Protein AF-A0ABD0RDZ8-F1 (afdb_monomer)

Sequence (183 aa):
KHFSCQQFSPIPLQDFYTTLPEPQEDPFDYWLRLNRTADITAECLKQQGKVLDNQLIEVTRMFIRNCPNSDLALTFRSKTIDKWTAYEVQEILNEYHSEKNLRATGKGNKPSDCEKKFSVNEMHVSPTTHPIKVEQDSLQTKQSENMALEKVIDMLERVLMNNSGNAQAVKEHRKRSSMSRIP

Secondary structure (DSSP, 8-state):
---------S-HHHHHHT-PPPTT--HHHHHHHHHHHHHHHHHHHHHTT---TTHHHHHHHHHHHT-S-HHHHHHGGGS-GGG--HHHHHHHHHHHHHHHHHHHTT------------------------------SHHHHHHHHHHHHHHHHHHHHHHHHHHHHHHHHHHHHHHHTT-----

pLDDT: mean 75.26, std 23.13, range [31.47, 98.44]

Mean predicted aligned error: 18.72 Å

Foldseek 3Di:
DDDDPPVADPCLVVVLVPLADDQPDDLVVSLVVSLVSLVSSQVVQVVVVHGDPPSQLVSQLRCLVRPNDPVLVVVCVPDDSNPDGSVNNVVVSVVVVVVVVVVVVPPDDDDDDDPPDDDDDDDDDDDDDDDDDDDDDPVVVVVVVVVVVVVVVVVVVVVVVVVVVVVVVVVVVVVVVPDDDDD

Solvent-accessible surface area (backbone atoms only — not comparable to full-atom values): 11725 Å² total; per-residue (Å²): 139,89,80,78,80,75,82,67,67,98,54,36,67,56,55,47,76,64,66,66,62,58,92,88,44,52,59,65,58,44,52,51,52,45,50,53,39,47,53,55,26,36,54,53,30,46,75,71,78,42,77,61,76,63,53,62,57,52,49,37,43,49,45,60,76,52,44,68,42,71,68,60,41,53,62,58,64,79,50,61,68,91,76,59,46,56,64,60,54,51,51,54,47,51,51,52,54,55,51,51,53,44,63,73,67,74,79,62,86,78,84,80,85,82,85,79,76,86,75,80,88,79,90,80,86,86,84,90,85,91,85,90,87,84,92,82,70,73,62,61,57,55,51,52,51,53,56,50,50,53,53,51,52,54,49,50,51,49,50,60,56,52,58,65,57,57,70,57,61,66,64,58,63,66,67,66,77,77,72,81,83,86,134

Structure (mmCIF, N/CA/C/O backbone):
data_AF-A0ABD0RDZ8-F1
#
_entry.id   AF-A0ABD0RDZ8-F1
#
loop_
_atom_site.group_PDB
_atom_site.id
_atom_site.type_symbol
_atom_site.label_atom_id
_atom_site.label_alt_id
_atom_site.label_comp_id
_atom_site.label_asym_id
_atom_site.label_entity_id
_atom_site.label_seq_id
_atom_site.pdbx_PDB_ins_code
_atom_site.Cartn_x
_atom_site.Cartn_y
_atom_site.Cartn_z
_atom_site.occupancy
_atom_site.B_iso_or_equiv
_atom_site.auth_seq_id
_atom_site.auth_comp_id
_atom_site.auth_asym_id
_atom_site.auth_atom_id
_atom_site.pdbx_PDB_model_num
ATOM 1 N N . LYS A 1 1 ? -23.284 31.135 1.309 1.00 43.06 1 LYS A N 1
ATOM 2 C CA . LYS A 1 1 ? -21.916 30.763 0.879 1.00 43.06 1 LYS A CA 1
ATOM 3 C C . LYS A 1 1 ? -21.763 29.265 1.113 1.00 43.06 1 LYS A C 1
ATOM 5 O O . LYS A 1 1 ? -21.713 28.881 2.266 1.00 43.06 1 LYS A O 1
ATOM 10 N N . HIS A 1 2 ? -21.775 28.437 0.067 1.00 52.97 2 HIS A N 1
ATOM 11 C CA . HIS A 1 2 ? -21.562 26.987 0.176 1.00 52.97 2 HIS A CA 1
ATOM 12 C C . HIS A 1 2 ? -20.395 26.621 -0.739 1.00 52.97 2 HIS A C 1
ATOM 14 O O . HIS A 1 2 ? -20.590 26.152 -1.853 1.00 52.97 2 HIS A O 1
ATOM 20 N N . PHE A 1 3 ? -19.183 26.950 -0.305 1.00 57.16 3 PHE A N 1
ATOM 21 C CA . PHE A 1 3 ? -17.971 26.450 -0.940 1.00 57.16 3 PHE A CA 1
ATOM 22 C C . PHE A 1 3 ? -17.445 25.334 -0.037 1.00 57.16 3 PHE A C 1
ATOM 24 O O . PHE A 1 3 ? -17.330 25.540 1.168 1.00 57.16 3 PHE A O 1
ATOM 31 N N . SER A 1 4 ? -17.238 24.159 -0.640 1.00 52.16 4 SER A N 1
ATOM 32 C CA . SER A 1 4 ? -16.647 22.936 -0.078 1.00 52.16 4 SER A CA 1
ATOM 33 C C . SER A 1 4 ? -17.388 22.243 1.078 1.00 52.16 4 SER A C 1
ATOM 35 O O . SER A 1 4 ? -16.839 22.078 2.161 1.00 52.16 4 SER A O 1
ATOM 37 N N . CYS A 1 5 ? -18.589 21.708 0.834 1.00 49.47 5 CYS A N 1
ATOM 38 C CA . CYS A 1 5 ? -18.899 20.403 1.434 1.00 49.47 5 CYS A CA 1
ATOM 39 C C . CYS A 1 5 ? -18.202 19.364 0.558 1.00 49.47 5 CYS A C 1
ATOM 41 O O . CYS A 1 5 ? -18.771 18.914 -0.434 1.00 49.47 5 CYS A O 1
ATOM 43 N N . GLN A 1 6 ? -16.941 19.057 0.858 1.00 59.00 6 GLN A N 1
ATOM 44 C CA . GLN A 1 6 ? -16.321 17.866 0.296 1.00 59.00 6 GLN A CA 1
ATOM 45 C C . GLN A 1 6 ? -17.177 16.693 0.782 1.00 59.00 6 GLN A C 1
ATOM 47 O O . GLN A 1 6 ? -17.255 16.439 1.982 1.00 59.00 6 GLN A O 1
ATOM 52 N N . G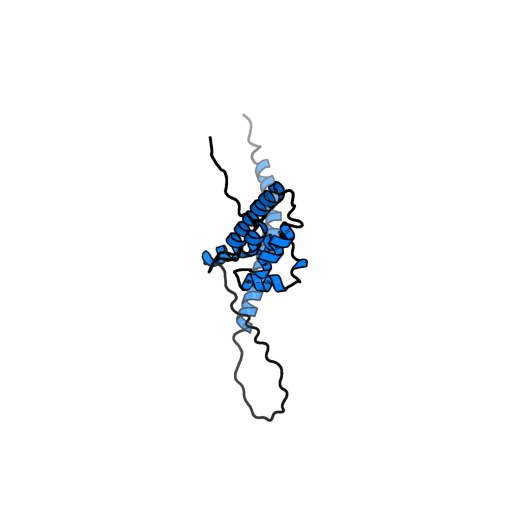LN A 1 7 ? -17.953 16.096 -0.124 1.00 65.12 7 GLN A N 1
ATOM 53 C CA . GLN A 1 7 ? -18.819 14.971 0.208 1.00 65.12 7 GLN A CA 1
ATOM 54 C C . GLN A 1 7 ? -17.918 13.769 0.446 1.00 65.12 7 GLN A C 1
ATOM 56 O O . GLN A 1 7 ? -17.533 13.063 -0.480 1.00 65.12 7 GLN A O 1
ATOM 61 N N . PHE A 1 8 ? -17.511 13.600 1.696 1.00 67.94 8 PHE A N 1
ATOM 62 C CA . PHE A 1 8 ? -16.800 12.415 2.127 1.00 67.94 8 PHE A CA 1
ATOM 63 C C . PHE A 1 8 ? -17.757 11.223 2.132 1.00 67.94 8 PHE A C 1
ATOM 65 O O . PHE A 1 8 ? -18.951 11.370 2.409 1.00 67.94 8 PHE A O 1
ATOM 72 N N . SER A 1 9 ? -17.231 10.043 1.811 1.00 77.75 9 SER A N 1
ATOM 73 C CA . SER A 1 9 ? -18.008 8.808 1.845 1.00 77.75 9 SER A CA 1
ATOM 74 C C . SER A 1 9 ? -18.599 8.572 3.237 1.00 77.75 9 SER A C 1
ATOM 76 O O . SER A 1 9 ? -17.940 8.846 4.246 1.00 77.75 9 SER A O 1
ATOM 78 N N . PRO A 1 10 ? -19.827 8.028 3.327 1.00 82.75 10 PRO A N 1
ATOM 79 C CA . PRO A 1 10 ? -20.414 7.637 4.604 1.00 82.75 10 PRO A CA 1
ATOM 80 C C . PRO A 1 10 ? -19.636 6.500 5.286 1.00 82.75 10 PRO A C 1
ATOM 82 O O . PRO A 1 10 ? -19.796 6.293 6.490 1.00 82.75 10 PRO A O 1
ATOM 85 N N . ILE A 1 11 ? -18.786 5.777 4.544 1.00 89.81 11 ILE A N 1
ATOM 86 C CA . ILE A 1 11 ? -18.023 4.624 5.031 1.00 89.81 11 ILE A CA 1
ATOM 87 C C . ILE A 1 11 ? -16.526 4.817 4.709 1.00 89.81 11 ILE A C 1
ATOM 89 O O . ILE A 1 11 ? -15.941 4.029 3.970 1.00 89.81 11 ILE A O 1
ATOM 93 N N . PRO A 1 12 ? -15.864 5.837 5.288 1.00 90.94 12 PRO A N 1
ATOM 94 C CA . PRO A 1 12 ? -14.500 6.222 4.904 1.00 90.94 12 PRO A CA 1
ATOM 95 C C . PRO A 1 12 ? -13.479 5.096 5.126 1.00 90.94 12 PRO A C 1
ATOM 97 O O . PRO A 1 12 ? -12.523 4.947 4.375 1.00 90.94 12 PRO A O 1
ATOM 100 N N . LEU A 1 13 ? -13.705 4.249 6.134 1.00 92.00 13 LEU A N 1
ATOM 101 C CA . LEU A 1 13 ? -12.846 3.097 6.387 1.00 92.00 13 LEU A CA 1
ATOM 102 C C . LEU A 1 13 ? -12.914 2.065 5.251 1.00 92.00 13 LEU A C 1
ATOM 104 O O . LEU A 1 13 ? -11.894 1.488 4.891 1.00 92.00 13 LEU A O 1
ATOM 108 N N . GLN A 1 14 ? -14.100 1.835 4.681 1.00 93.44 14 GLN A N 1
ATOM 109 C CA . GLN A 1 14 ? -14.261 0.919 3.553 1.00 93.44 14 GLN A CA 1
ATOM 110 C C . GLN A 1 14 ? -13.535 1.454 2.321 1.00 93.44 14 GLN A C 1
ATOM 112 O O . GLN A 1 14 ? -12.833 0.684 1.674 1.00 93.44 14 GLN A O 1
ATOM 117 N N . ASP A 1 15 ? -13.643 2.755 2.045 1.00 91.44 15 ASP A N 1
ATOM 118 C CA . ASP A 1 15 ? -12.944 3.396 0.928 1.00 91.44 15 ASP A CA 1
ATOM 119 C C . ASP A 1 15 ? -11.431 3.152 0.999 1.00 91.44 15 ASP A C 1
ATOM 121 O O . ASP A 1 15 ? -10.818 2.716 0.018 1.00 91.44 15 ASP A O 1
ATOM 125 N N . PHE A 1 16 ? -10.843 3.334 2.188 1.00 94.38 16 PHE A N 1
ATOM 126 C CA . PHE A 1 16 ? -9.447 2.991 2.439 1.00 94.38 16 PHE A CA 1
ATOM 127 C C . PHE A 1 16 ? -9.168 1.516 2.134 1.00 94.38 16 PHE A C 1
ATOM 129 O O . PHE A 1 16 ? -8.227 1.217 1.397 1.00 94.38 16 PHE A O 1
ATOM 136 N N . TYR A 1 17 ? -10.024 0.596 2.603 1.00 95.12 17 TYR A N 1
ATOM 137 C CA . TYR A 1 17 ? -9.845 -0.832 2.331 1.00 95.12 17 TYR A CA 1
ATOM 138 C C . TYR A 1 17 ? -10.005 -1.245 0.861 1.00 95.12 17 TYR A C 1
ATOM 140 O O . TYR A 1 17 ? -9.485 -2.280 0.447 1.00 95.12 17 TYR A O 1
ATOM 148 N N . THR A 1 18 ? -10.681 -0.423 0.064 1.00 94.81 18 THR A N 1
ATOM 149 C CA . THR A 1 18 ? -10.874 -0.628 -1.377 1.00 94.81 18 THR A CA 1
ATOM 150 C C . THR A 1 18 ? -9.863 0.116 -2.249 1.00 94.81 18 THR A C 1
ATOM 152 O O . THR A 1 18 ? -9.948 0.049 -3.474 1.00 94.81 18 THR A O 1
ATOM 155 N N . THR A 1 19 ? -8.889 0.805 -1.647 1.00 95.06 19 THR A N 1
ATOM 156 C CA . THR A 1 19 ? -7.820 1.511 -2.369 1.00 95.06 19 THR A CA 1
ATOM 157 C C . THR A 1 19 ? -6.789 0.507 -2.888 1.00 95.06 19 THR A C 1
ATOM 159 O O . THR A 1 19 ? -5.710 0.319 -2.323 1.00 95.06 19 THR A O 1
ATOM 162 N N . LEU A 1 20 ? -7.157 -0.180 -3.965 1.00 97.19 20 LEU A N 1
ATOM 163 C CA . LEU A 1 20 ? -6.317 -1.137 -4.679 1.00 97.19 20 LEU A CA 1
ATOM 164 C C . LEU A 1 20 ? -5.453 -0.423 -5.724 1.00 97.19 20 LEU A C 1
ATOM 166 O O . LEU A 1 20 ? -5.837 0.664 -6.177 1.00 97.19 20 LEU A O 1
ATOM 170 N N . PRO A 1 21 ? -4.300 -0.999 -6.103 1.00 97.19 21 PRO A N 1
ATOM 171 C CA . PRO A 1 21 ? -3.487 -0.467 -7.184 1.00 97.19 21 PRO A CA 1
ATOM 172 C C . PRO A 1 21 ? -4.249 -0.488 -8.513 1.00 97.19 21 PRO A C 1
ATOM 174 O O . PRO A 1 21 ? -5.000 -1.424 -8.802 1.00 97.19 21 PRO A O 1
ATOM 177 N N . GLU A 1 22 ? -4.039 0.534 -9.334 1.00 95.69 22 GLU A N 1
ATOM 178 C CA . GLU A 1 22 ? -4.539 0.556 -10.707 1.00 95.69 22 GLU A CA 1
ATOM 179 C C . GLU A 1 22 ? -3.671 -0.336 -11.619 1.00 95.69 22 GLU A C 1
ATOM 181 O O . GLU A 1 22 ? -2.503 -0.610 -11.315 1.00 95.69 22 GLU A O 1
ATOM 186 N N . PRO A 1 23 ? -4.202 -0.822 -12.758 1.00 93.94 23 PRO A N 1
ATOM 187 C CA . PRO A 1 23 ? -3.400 -1.573 -13.714 1.00 93.94 23 PRO A CA 1
ATOM 188 C C . PRO A 1 23 ? -2.195 -0.752 -14.185 1.00 93.94 23 PRO A C 1
ATOM 190 O O . PRO A 1 23 ? -2.363 0.330 -14.737 1.00 93.94 23 PRO A O 1
ATOM 193 N N . GLN A 1 24 ? -0.990 -1.309 -14.023 1.00 92.19 24 GLN A N 1
ATOM 194 C CA . GLN A 1 24 ? 0.282 -0.671 -14.405 1.00 92.19 24 GLN A CA 1
ATOM 195 C C . GLN A 1 24 ? 0.628 0.605 -13.613 1.00 92.19 24 GLN A C 1
ATOM 197 O O . GLN A 1 24 ? 1.482 1.374 -14.050 1.00 92.19 24 GLN A O 1
ATOM 202 N N . GLU A 1 25 ? 0.003 0.827 -12.453 1.00 95.31 25 GLU A N 1
ATOM 203 C CA . GLU A 1 25 ? 0.358 1.937 -11.564 1.00 95.31 25 GLU A CA 1
ATOM 204 C C . GLU A 1 25 ? 1.801 1.802 -11.055 1.00 95.31 25 GLU A C 1
ATOM 206 O O . GLU A 1 25 ? 2.256 0.707 -10.702 1.00 95.31 25 GLU A O 1
ATOM 211 N N . ASP A 1 26 ? 2.528 2.922 -10.994 1.00 95.38 26 ASP A N 1
ATOM 212 C CA . ASP A 1 26 ? 3.850 2.943 -10.377 1.00 95.38 26 ASP A CA 1
ATOM 213 C C . ASP A 1 26 ? 3.720 2.671 -8.862 1.00 95.38 26 ASP A C 1
ATOM 215 O O . ASP A 1 26 ? 2.833 3.224 -8.202 1.00 95.38 26 ASP A O 1
ATOM 219 N N . PRO A 1 27 ? 4.598 1.844 -8.266 1.00 96.62 27 PRO A N 1
ATOM 220 C CA . PRO A 1 27 ? 4.573 1.575 -6.830 1.00 96.62 27 PRO A CA 1
ATOM 221 C C . PRO A 1 27 ? 4.602 2.831 -5.947 1.00 96.62 27 PRO A C 1
ATOM 223 O O . PRO A 1 27 ? 3.974 2.832 -4.888 1.00 96.62 27 PRO A O 1
ATOM 226 N N . PHE A 1 28 ? 5.286 3.903 -6.362 1.00 96.38 28 PHE A N 1
ATOM 227 C CA . PHE A 1 28 ? 5.268 5.170 -5.626 1.00 96.38 28 PHE A CA 1
ATOM 228 C C . PHE A 1 28 ? 3.922 5.861 -5.673 1.00 96.38 28 PHE A C 1
ATOM 230 O O . PHE A 1 28 ? 3.476 6.381 -4.650 1.00 96.38 28 PHE A O 1
ATOM 237 N N . ASP A 1 29 ? 3.293 5.880 -6.844 1.00 96.88 29 ASP A N 1
ATOM 238 C CA . ASP A 1 29 ? 1.995 6.520 -7.024 1.00 96.88 29 ASP A CA 1
ATOM 239 C C . ASP A 1 29 ? 0.949 5.805 -6.166 1.00 96.88 29 ASP A C 1
ATOM 241 O O . ASP A 1 29 ? 0.210 6.458 -5.421 1.00 96.88 29 ASP A O 1
ATOM 245 N N . TYR A 1 30 ? 0.987 4.466 -6.148 1.00 97.94 30 TYR A N 1
ATOM 246 C CA . TYR A 1 30 ? 0.137 3.677 -5.262 1.00 97.94 30 TYR A CA 1
ATOM 247 C C . TYR A 1 30 ? 0.399 3.990 -3.781 1.00 97.94 30 TYR A C 1
ATOM 249 O O . TYR A 1 30 ? -0.541 4.258 -3.028 1.00 97.94 30 TYR A O 1
ATOM 257 N N . TRP A 1 31 ? 1.668 4.013 -3.355 1.00 97.88 31 TRP A N 1
ATOM 258 C CA . TRP A 1 31 ? 2.048 4.354 -1.979 1.00 97.88 31 TRP A CA 1
ATOM 259 C C . TRP A 1 31 ? 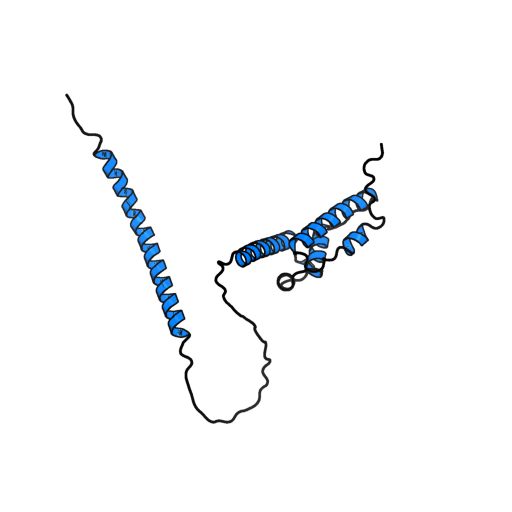1.535 5.740 -1.566 1.00 97.88 31 TRP A C 1
ATOM 261 O O . TRP A 1 31 ? 0.954 5.897 -0.488 1.00 97.88 31 TRP A O 1
ATOM 271 N N . LEU A 1 32 ? 1.691 6.745 -2.430 1.00 97.06 32 LEU A N 1
ATOM 272 C CA . LEU A 1 32 ? 1.247 8.113 -2.174 1.00 97.06 32 LEU A CA 1
ATOM 273 C C . LEU A 1 32 ? -0.283 8.210 -2.098 1.00 97.06 32 LEU A C 1
ATOM 275 O O . LEU A 1 32 ? -0.823 8.824 -1.174 1.00 97.06 32 LEU A O 1
ATOM 279 N N . ARG A 1 33 ? -0.993 7.584 -3.043 1.00 97.19 33 ARG A N 1
ATOM 280 C CA . ARG A 1 33 ? -2.461 7.566 -3.092 1.00 97.19 33 ARG A CA 1
ATOM 281 C C . ARG A 1 33 ? -3.063 6.851 -1.887 1.00 97.19 33 ARG A C 1
ATOM 283 O O . ARG A 1 33 ? -4.069 7.309 -1.340 1.00 97.19 33 ARG A O 1
ATOM 290 N N . LEU A 1 34 ? -2.435 5.770 -1.437 1.00 97.38 34 LEU A N 1
ATOM 291 C CA . LEU A 1 34 ? -2.845 5.032 -0.251 1.00 97.38 34 LEU A CA 1
ATOM 292 C C . LEU A 1 34 ? -2.668 5.863 1.028 1.00 97.38 34 LEU A C 1
ATOM 294 O O . LEU A 1 34 ? -3.606 5.952 1.820 1.00 97.38 34 LEU A O 1
ATOM 298 N N . ASN A 1 35 ? -1.521 6.532 1.200 1.00 97.06 35 ASN A N 1
ATOM 299 C CA . ASN A 1 35 ? -1.290 7.449 2.327 1.00 97.06 35 ASN A CA 1
ATOM 300 C C . ASN A 1 35 ? -2.310 8.593 2.336 1.00 97.06 35 ASN A C 1
ATOM 302 O O . ASN A 1 35 ? -2.955 8.841 3.352 1.00 97.06 35 ASN A O 1
ATOM 306 N N . ARG A 1 36 ? -2.545 9.219 1.177 1.00 96.06 36 ARG A N 1
ATOM 307 C CA . ARG A 1 36 ? -3.544 10.285 1.043 1.00 96.06 36 ARG A CA 1
ATOM 308 C C . ARG A 1 36 ? -4.950 9.811 1.412 1.00 96.06 36 ARG A C 1
ATOM 310 O O . ARG A 1 36 ? -5.704 10.542 2.050 1.00 96.06 36 ARG A O 1
ATOM 317 N N . THR A 1 37 ? -5.315 8.597 1.008 1.00 95.44 37 THR A N 1
ATOM 318 C CA . THR A 1 37 ? -6.626 8.025 1.340 1.00 95.44 37 THR A CA 1
ATOM 319 C C . THR A 1 37 ? -6.737 7.725 2.833 1.00 95.44 37 THR A C 1
ATOM 321 O O . THR A 1 37 ? -7.792 7.951 3.426 1.00 95.44 37 THR A O 1
ATOM 324 N N . ALA A 1 38 ? -5.650 7.278 3.464 1.00 95.75 38 ALA A N 1
ATOM 325 C CA . ALA A 1 38 ? -5.584 7.086 4.908 1.00 95.75 38 ALA A CA 1
ATOM 326 C C . ALA A 1 38 ? -5.767 8.409 5.673 1.00 95.75 38 ALA A C 1
ATOM 328 O O . ALA A 1 38 ? -6.538 8.440 6.630 1.00 95.75 38 ALA A O 1
ATOM 329 N N . ASP A 1 39 ? -5.147 9.501 5.213 1.00 95.25 39 ASP A N 1
ATOM 330 C CA . ASP A 1 39 ? -5.299 10.834 5.816 1.00 95.25 39 ASP A CA 1
ATOM 331 C C . ASP A 1 39 ? -6.745 11.333 5.726 1.00 95.25 39 ASP A C 1
ATOM 333 O O . ASP A 1 39 ? -7.340 11.718 6.733 1.00 95.25 39 ASP A O 1
ATOM 337 N N . ILE A 1 40 ? -7.354 11.238 4.537 1.00 93.56 40 ILE A N 1
ATOM 338 C CA . ILE A 1 40 ? -8.769 11.583 4.333 1.00 93.56 40 ILE A CA 1
ATOM 339 C C . ILE A 1 40 ? -9.658 10.727 5.244 1.00 93.56 40 ILE A C 1
ATOM 341 O O . ILE A 1 40 ? -10.575 11.237 5.888 1.00 93.56 40 ILE A O 1
ATOM 345 N N . THR A 1 41 ? -9.377 9.427 5.339 1.00 94.69 41 THR A N 1
ATOM 346 C CA . THR A 1 41 ? -10.131 8.494 6.186 1.00 94.69 41 THR A CA 1
ATOM 347 C C . THR A 1 41 ? -10.023 8.863 7.660 1.00 94.69 41 THR A C 1
ATOM 349 O O . THR A 1 41 ? -11.036 8.878 8.363 1.00 94.69 41 THR A O 1
ATOM 352 N N . ALA A 1 42 ? -8.823 9.204 8.131 1.00 94.25 42 ALA A N 1
ATOM 353 C CA . ALA A 1 42 ? -8.587 9.642 9.498 1.00 94.25 42 ALA A CA 1
ATOM 354 C C . ALA A 1 42 ? -9.344 10.943 9.811 1.00 94.25 42 ALA A C 1
ATOM 356 O O . ALA A 1 42 ? -9.988 11.036 10.858 1.00 94.25 42 ALA A O 1
ATOM 357 N N . GLU A 1 43 ? -9.347 11.917 8.895 1.00 93.12 43 GLU A N 1
ATOM 358 C CA . GLU A 1 43 ? -10.127 13.151 9.040 1.00 93.12 43 GLU A CA 1
ATOM 359 C C . GLU A 1 43 ? -11.636 12.882 9.102 1.00 93.12 43 GLU A C 1
ATOM 361 O O . GLU A 1 43 ? -12.324 13.411 9.980 1.00 93.12 43 GLU A O 1
ATOM 366 N N . CYS A 1 44 ? -12.154 12.018 8.226 1.00 92.00 44 CYS A N 1
ATOM 367 C CA . CYS A 1 44 ? -13.571 11.651 8.209 1.00 92.00 44 CYS A CA 1
ATOM 368 C C . CYS A 1 44 ? -13.986 10.928 9.493 1.00 92.00 44 CYS A C 1
ATOM 370 O O . CYS A 1 44 ? -15.019 11.240 10.084 1.00 92.00 44 CYS A O 1
ATOM 372 N N . LEU A 1 45 ? -13.171 9.977 9.958 1.00 92.38 45 LEU A N 1
ATOM 373 C CA . LEU A 1 45 ? -13.424 9.263 11.207 1.00 92.38 45 LEU A CA 1
ATOM 374 C C . LEU A 1 45 ? -13.385 10.215 12.401 1.00 92.38 45 LEU A C 1
ATOM 376 O O . LEU A 1 45 ? -14.280 10.154 13.245 1.00 92.38 45 LEU A O 1
ATOM 380 N N . LYS A 1 46 ? -12.433 11.152 12.429 1.00 92.44 46 LYS A N 1
ATOM 381 C CA . LYS A 1 46 ? -12.342 12.176 13.474 1.00 92.44 46 LYS A CA 1
ATOM 382 C C . LYS A 1 46 ? -13.605 13.036 13.541 1.00 92.44 46 LYS A C 1
ATOM 384 O O . LYS A 1 46 ? -14.102 13.291 14.636 1.00 92.44 46 LYS A O 1
ATOM 389 N N . GLN A 1 47 ? -14.165 13.436 12.397 1.00 90.50 47 GLN A N 1
ATOM 390 C CA . GLN A 1 47 ? -15.442 14.165 12.338 1.00 90.50 47 GLN A CA 1
ATOM 391 C C . GLN A 1 47 ? -16.627 13.330 12.855 1.00 90.50 47 GLN A C 1
ATOM 393 O O . GLN A 1 47 ? -17.577 13.884 13.400 1.00 90.50 47 GLN A O 1
ATOM 398 N N . GLN A 1 48 ? -16.555 12.001 12.738 1.00 88.88 48 GLN A N 1
ATOM 399 C CA . GLN A 1 48 ? -17.539 11.056 13.281 1.00 88.88 48 GLN A CA 1
ATOM 400 C C . GLN A 1 48 ? -17.285 10.675 14.755 1.00 88.88 48 GLN A C 1
ATOM 402 O O . GLN A 1 48 ? -17.971 9.797 15.279 1.00 88.88 48 GLN A O 1
ATOM 407 N N . GLY A 1 49 ? -16.295 11.277 15.427 1.00 90.88 49 GLY A N 1
ATOM 408 C CA . GLY A 1 49 ? -15.912 10.919 16.799 1.00 90.88 49 GLY A CA 1
ATOM 409 C C . GLY A 1 49 ? -15.200 9.564 16.924 1.00 90.88 49 GLY A C 1
ATOM 410 O O . GLY A 1 49 ? -15.165 8.987 18.008 1.00 90.88 49 GLY A O 1
ATOM 411 N N . LYS A 1 50 ? -14.649 9.042 15.824 1.00 91.00 50 LYS A N 1
ATOM 412 C CA . LYS A 1 50 ? -13.870 7.797 15.746 1.00 91.00 50 LYS A CA 1
ATOM 413 C C . LYS A 1 50 ? -12.395 8.110 15.468 1.00 91.00 50 LYS A C 1
ATOM 415 O O . LYS A 1 50 ? -12.053 9.203 15.028 1.00 91.00 50 LYS A O 1
ATOM 420 N N . VAL A 1 51 ? -11.514 7.138 15.694 1.00 89.44 51 VAL A N 1
ATOM 421 C CA . VAL A 1 51 ? -10.072 7.258 15.422 1.00 89.44 51 VAL A CA 1
ATOM 422 C C . VAL A 1 51 ? -9.626 6.098 14.540 1.00 89.44 51 VAL A C 1
ATOM 424 O O . VAL A 1 51 ? -10.062 4.965 14.744 1.00 89.44 51 VAL A O 1
ATOM 427 N N . LEU A 1 52 ? -8.765 6.387 13.561 1.00 87.50 52 LEU A N 1
ATOM 428 C CA . LEU A 1 52 ? -8.053 5.367 12.799 1.00 87.50 52 LEU A CA 1
ATOM 429 C C . LEU A 1 52 ? -6.796 4.976 13.574 1.00 87.50 52 LEU A C 1
ATOM 431 O O . LEU A 1 52 ? -5.776 5.661 13.505 1.00 87.50 52 LEU A O 1
ATOM 435 N N . ASP A 1 53 ? -6.894 3.915 14.366 1.00 89.19 53 ASP A N 1
ATOM 436 C CA . ASP A 1 53 ? -5.750 3.444 15.136 1.00 89.19 53 ASP A CA 1
ATOM 437 C C . ASP A 1 53 ? -4.672 2.866 14.211 1.00 89.19 53 ASP A C 1
ATOM 439 O O . ASP A 1 53 ? -4.977 2.211 13.212 1.00 89.19 53 ASP A O 1
ATOM 443 N N . ASN A 1 54 ? -3.406 3.105 14.554 1.00 90.31 54 ASN A N 1
ATOM 444 C CA . ASN A 1 54 ? -2.249 2.561 13.844 1.00 90.31 54 ASN A CA 1
ATOM 445 C C . ASN A 1 54 ? -2.245 2.816 12.318 1.00 90.31 54 ASN A C 1
ATOM 447 O O . ASN A 1 54 ? -1.786 1.966 11.553 1.00 90.31 54 ASN A O 1
ATOM 451 N N . GLN A 1 55 ? -2.702 3.995 11.870 1.00 93.81 55 GLN A N 1
ATOM 452 C CA . GLN A 1 55 ? -2.819 4.377 10.450 1.00 93.81 55 GLN A CA 1
ATOM 453 C C . GLN A 1 55 ? -1.601 3.975 9.599 1.00 93.81 55 GLN A C 1
ATOM 455 O O . GLN A 1 55 ? -1.753 3.314 8.575 1.00 93.81 55 GLN A O 1
ATOM 460 N N . LEU A 1 56 ? -0.385 4.332 10.032 1.00 95.12 56 LEU A N 1
ATOM 461 C CA . LEU A 1 56 ? 0.846 4.033 9.289 1.00 95.12 56 LEU A CA 1
ATOM 462 C C . LEU A 1 56 ? 1.111 2.529 9.148 1.00 95.12 56 LEU A C 1
ATOM 464 O O . LEU A 1 56 ? 1.599 2.083 8.109 1.00 95.12 56 LEU A O 1
ATOM 468 N N . ILE A 1 57 ? 0.785 1.737 10.172 1.00 96.31 57 ILE A N 1
ATOM 469 C CA . ILE A 1 57 ? 0.938 0.278 10.127 1.00 96.31 57 ILE A CA 1
ATOM 470 C C . ILE A 1 57 ? -0.044 -0.299 9.111 1.00 96.31 57 ILE A C 1
ATOM 472 O O . ILE A 1 57 ? 0.337 -1.153 8.311 1.00 96.31 57 ILE A O 1
ATOM 476 N N . GLU A 1 58 ? -1.286 0.181 9.098 1.00 96.31 58 GLU A N 1
ATOM 477 C CA . GLU A 1 58 ? -2.282 -0.346 8.172 1.00 96.31 58 GLU A CA 1
ATOM 478 C C . GLU A 1 58 ? -1.987 0.044 6.721 1.00 96.31 58 GLU A C 1
ATOM 480 O O . GLU A 1 58 ? -2.071 -0.807 5.840 1.00 96.31 58 GLU A O 1
ATOM 485 N N . VAL A 1 59 ? -1.526 1.275 6.474 1.00 97.75 59 VAL A N 1
ATOM 486 C CA . VAL A 1 59 ? -1.003 1.699 5.162 1.00 97.75 59 VAL A CA 1
ATOM 487 C C . VAL A 1 59 ? 0.154 0.799 4.719 1.00 97.75 59 VAL A C 1
ATOM 489 O O . VAL A 1 59 ? 0.173 0.316 3.589 1.00 97.75 59 VAL A O 1
ATOM 492 N N . THR A 1 60 ? 1.088 0.503 5.624 1.00 98.31 60 THR A N 1
ATOM 493 C CA . THR A 1 60 ? 2.227 -0.384 5.343 1.00 98.31 60 THR A CA 1
ATOM 494 C C . THR A 1 60 ? 1.758 -1.788 4.948 1.00 98.31 60 THR A C 1
ATOM 496 O O . THR A 1 60 ? 2.181 -2.326 3.924 1.00 98.31 60 THR A O 1
ATOM 499 N N . ARG A 1 61 ? 0.831 -2.379 5.713 1.00 97.62 61 ARG A N 1
ATOM 500 C CA . ARG A 1 61 ? 0.261 -3.702 5.412 1.00 97.62 61 ARG A CA 1
ATOM 501 C C . ARG A 1 61 ? -0.498 -3.714 4.090 1.00 97.62 61 ARG A C 1
ATOM 503 O O . ARG A 1 61 ? -0.369 -4.655 3.310 1.00 97.62 61 ARG A O 1
ATOM 510 N N . MET A 1 62 ? -1.298 -2.686 3.844 1.00 97.62 62 MET A N 1
ATOM 511 C CA . MET A 1 62 ? -2.047 -2.519 2.603 1.00 97.62 62 MET A CA 1
ATOM 512 C C . MET A 1 62 ? -1.142 -2.510 1.385 1.00 97.62 62 MET A C 1
ATOM 514 O O . MET A 1 62 ? -1.370 -3.271 0.443 1.00 97.62 62 MET A O 1
ATOM 518 N N . PHE A 1 63 ? -0.097 -1.688 1.445 1.00 98.44 63 PHE A N 1
ATOM 519 C CA . PHE A 1 63 ? 0.862 -1.563 0.366 1.00 98.44 63 PHE A CA 1
ATOM 520 C C . PHE A 1 63 ? 1.557 -2.893 0.077 1.00 98.44 63 PHE A C 1
ATOM 522 O O . PHE A 1 63 ? 1.612 -3.322 -1.069 1.00 98.44 63 PHE A O 1
ATOM 529 N N . ILE A 1 64 ? 2.028 -3.591 1.115 1.00 98.12 64 ILE A N 1
ATOM 530 C CA . ILE A 1 64 ? 2.729 -4.872 0.953 1.00 98.12 64 ILE A CA 1
ATOM 531 C C . ILE A 1 64 ? 1.809 -5.953 0.374 1.00 98.12 64 ILE A C 1
ATOM 533 O O . ILE A 1 64 ? 2.231 -6.710 -0.499 1.00 98.12 64 ILE A O 1
ATOM 537 N N . ARG A 1 65 ? 0.552 -6.034 0.835 1.00 97.38 65 ARG A N 1
ATOM 538 C CA . ARG A 1 65 ? -0.430 -7.013 0.329 1.00 97.38 65 ARG A CA 1
ATOM 539 C C . ARG A 1 65 ? -0.748 -6.807 -1.146 1.00 97.38 65 ARG A C 1
ATOM 541 O O . ARG A 1 65 ? -0.928 -7.788 -1.859 1.00 97.38 65 ARG A O 1
ATOM 548 N N . ASN A 1 66 ? -0.825 -5.551 -1.573 1.00 97.75 66 ASN A N 1
ATOM 549 C CA . ASN A 1 66 ? -1.286 -5.167 -2.901 1.00 97.75 66 ASN A CA 1
ATOM 550 C C . ASN A 1 66 ? -0.177 -4.496 -3.721 1.00 97.75 66 ASN A C 1
ATOM 552 O O . ASN A 1 66 ? -0.461 -3.624 -4.534 1.00 97.75 66 ASN A O 1
ATOM 556 N N . CYS A 1 67 ? 1.090 -4.848 -3.492 1.00 97.25 67 CYS A N 1
ATOM 557 C CA . CYS A 1 67 ? 2.200 -4.185 -4.169 1.00 97.25 67 CYS A CA 1
ATOM 558 C C . CYS A 1 67 ? 2.093 -4.406 -5.695 1.00 97.25 67 CYS A C 1
ATOM 560 O O . CYS A 1 67 ? 2.086 -5.561 -6.130 1.00 97.25 67 CYS A O 1
ATOM 562 N N . PRO A 1 68 ? 2.017 -3.338 -6.518 1.00 96.75 68 PRO A N 1
ATOM 563 C CA . PRO A 1 68 ? 1.774 -3.468 -7.958 1.00 96.75 68 PRO A CA 1
ATOM 564 C C . PRO A 1 68 ? 2.981 -4.002 -8.742 1.00 96.75 68 PRO A C 1
ATOM 566 O O . PRO A 1 68 ? 2.833 -4.428 -9.886 1.00 96.75 68 PRO A O 1
ATOM 569 N N . ASN A 1 69 ? 4.177 -4.005 -8.143 1.00 96.31 69 ASN A N 1
ATOM 570 C CA . ASN A 1 69 ? 5.397 -4.515 -8.761 1.00 96.31 69 ASN A CA 1
ATOM 571 C C . ASN A 1 69 ? 5.823 -5.852 -8.131 1.00 96.31 69 ASN A C 1
ATOM 573 O O . ASN A 1 69 ? 5.967 -5.964 -6.914 1.00 96.31 69 ASN A O 1
ATOM 577 N N . SER A 1 70 ? 6.065 -6.861 -8.973 1.00 95.31 70 SER A N 1
ATOM 578 C CA . SER A 1 70 ? 6.400 -8.223 -8.539 1.00 95.31 70 SER A CA 1
ATOM 579 C C . SER A 1 70 ? 7.757 -8.344 -7.847 1.00 95.31 70 SER A C 1
ATOM 581 O O . SER A 1 70 ? 7.892 -9.152 -6.929 1.00 95.31 70 SER A O 1
ATOM 583 N N . ASP A 1 71 ? 8.746 -7.554 -8.265 1.00 94.75 71 ASP A N 1
ATOM 584 C CA . ASP A 1 71 ? 10.104 -7.612 -7.717 1.00 94.75 71 ASP A CA 1
ATOM 585 C C . ASP A 1 71 ? 10.128 -7.002 -6.311 1.00 94.75 71 ASP A C 1
ATOM 587 O O . ASP A 1 71 ? 10.631 -7.611 -5.368 1.00 94.75 71 ASP A O 1
ATOM 591 N N . LEU A 1 72 ? 9.465 -5.856 -6.134 1.00 96.44 72 LEU A N 1
ATOM 592 C CA . LEU A 1 72 ? 9.222 -5.260 -4.821 1.00 96.44 72 LEU A CA 1
ATOM 593 C C . LEU A 1 72 ? 8.398 -6.186 -3.919 1.00 96.44 72 LEU A C 1
ATOM 595 O O . LEU A 1 72 ? 8.759 -6.407 -2.762 1.00 96.44 72 LEU A O 1
ATOM 599 N N . ALA A 1 73 ? 7.324 -6.786 -4.445 1.00 97.06 73 ALA A N 1
ATOM 600 C CA . ALA A 1 73 ? 6.526 -7.759 -3.704 1.00 97.06 73 ALA A CA 1
ATOM 601 C C . ALA A 1 73 ? 7.370 -8.948 -3.214 1.00 97.06 73 ALA A C 1
ATOM 603 O O . ALA A 1 73 ? 7.130 -9.457 -2.118 1.00 97.06 73 ALA A O 1
ATOM 604 N N . LEU A 1 74 ? 8.368 -9.385 -3.991 1.00 97.19 74 LEU A N 1
ATOM 605 C CA . LEU A 1 74 ? 9.310 -10.424 -3.580 1.00 97.19 74 LEU A CA 1
ATOM 606 C C . LEU A 1 74 ? 10.216 -9.945 -2.437 1.00 97.19 74 LEU A C 1
ATOM 608 O O . LEU A 1 74 ? 10.365 -10.672 -1.454 1.00 97.19 74 LEU A O 1
ATOM 612 N N . THR A 1 75 ? 10.747 -8.721 -2.509 1.00 96.75 75 THR A N 1
ATOM 613 C CA . THR A 1 75 ? 11.530 -8.106 -1.421 1.00 96.75 75 THR A CA 1
ATOM 614 C C . THR A 1 75 ? 10.746 -8.080 -0.107 1.00 96.75 75 THR A C 1
ATOM 616 O O . THR A 1 75 ? 11.275 -8.453 0.947 1.00 96.75 75 THR A O 1
ATOM 619 N N . PHE A 1 76 ? 9.453 -7.742 -0.157 1.00 97.81 76 PHE A N 1
ATOM 620 C CA . PHE A 1 76 ? 8.605 -7.687 1.037 1.00 97.81 76 PHE A CA 1
ATOM 621 C C . PHE A 1 76 ? 8.306 -9.052 1.678 1.00 97.81 76 PHE A C 1
ATOM 623 O O . PHE A 1 76 ? 7.864 -9.098 2.827 1.00 97.81 76 PHE A O 1
ATOM 630 N N . ARG A 1 77 ? 8.610 -10.173 1.006 1.00 96.88 77 ARG A N 1
ATOM 631 C CA . ARG A 1 77 ? 8.487 -11.530 1.577 1.00 96.88 77 ARG A CA 1
ATOM 632 C C . ARG A 1 77 ? 9.655 -11.932 2.479 1.00 96.88 77 ARG A C 1
ATOM 634 O O . ARG A 1 77 ? 9.580 -12.977 3.118 1.00 96.88 77 ARG A O 1
ATOM 641 N N . SER A 1 78 ? 10.715 -11.127 2.557 1.00 96.75 78 SER A N 1
ATOM 642 C CA . SER A 1 78 ? 11.890 -11.408 3.401 1.00 96.75 78 SER A CA 1
ATOM 643 C C . SER A 1 78 ? 11.582 -11.435 4.905 1.00 96.75 78 SER A C 1
ATOM 645 O O . SER A 1 78 ? 12.314 -12.059 5.673 1.00 96.75 78 SER A O 1
ATOM 647 N N . LYS A 1 79 ? 10.483 -10.803 5.334 1.00 97.44 79 LYS A N 1
ATOM 648 C CA . LYS A 1 79 ? 9.956 -10.867 6.702 1.00 97.44 79 LYS A CA 1
ATOM 649 C C . LYS A 1 79 ? 8.431 -10.795 6.707 1.00 97.44 79 LYS A C 1
ATOM 651 O O . LYS A 1 79 ? 7.807 -10.393 5.729 1.00 97.44 79 LYS A O 1
ATOM 656 N N . THR A 1 80 ? 7.819 -11.186 7.823 1.00 97.00 80 THR A N 1
ATOM 657 C CA . THR A 1 80 ? 6.360 -11.126 7.995 1.00 97.00 80 THR A CA 1
ATOM 658 C C . THR A 1 80 ? 5.847 -9.693 7.883 1.00 97.00 80 THR A C 1
ATOM 660 O O . THR A 1 80 ? 6.516 -8.764 8.337 1.00 97.00 80 THR A O 1
ATOM 663 N N . ILE A 1 81 ? 4.628 -9.526 7.365 1.00 96.44 81 ILE A N 1
ATOM 664 C CA . ILE A 1 81 ? 4.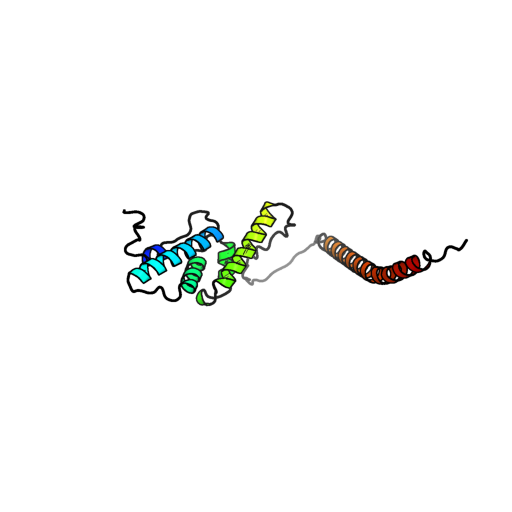041 -8.213 7.069 1.00 96.44 81 ILE A CA 1
ATOM 665 C C . ILE A 1 81 ? 4.059 -7.238 8.259 1.00 96.44 81 ILE A C 1
ATOM 667 O O . ILE A 1 81 ? 4.344 -6.060 8.086 1.00 96.44 81 ILE A O 1
ATOM 671 N N . ASP A 1 82 ? 3.863 -7.737 9.480 1.00 95.50 82 ASP A N 1
ATOM 672 C CA . ASP A 1 82 ? 3.824 -6.933 10.711 1.00 95.50 82 ASP A CA 1
ATOM 673 C C . ASP A 1 82 ? 5.191 -6.423 11.183 1.00 95.50 82 ASP A C 1
ATOM 675 O O . ASP A 1 82 ? 5.280 -5.680 12.158 1.00 95.50 82 ASP A O 1
ATOM 679 N N . LYS A 1 83 ? 6.275 -6.861 10.538 1.00 97.38 83 LYS A N 1
ATOM 680 C CA . LYS A 1 83 ? 7.642 -6.437 10.862 1.00 97.38 83 LYS A CA 1
ATOM 681 C C . LYS A 1 83 ? 8.136 -5.319 9.961 1.00 97.38 83 LYS A C 1
ATOM 683 O O . LYS A 1 83 ? 9.242 -4.833 10.185 1.00 97.38 83 LYS A O 1
ATOM 688 N N . TRP A 1 84 ? 7.364 -4.945 8.947 1.00 97.94 84 TRP A N 1
ATOM 689 C CA . TRP A 1 84 ? 7.672 -3.821 8.082 1.00 97.94 84 TRP A CA 1
ATOM 690 C C . TRP A 1 84 ? 7.234 -2.512 8.720 1.00 97.94 84 TRP A C 1
ATOM 692 O O . TRP A 1 84 ? 6.128 -2.395 9.245 1.00 97.94 84 TRP A O 1
ATOM 702 N N . THR A 1 85 ? 8.112 -1.523 8.648 1.00 97.88 85 THR A N 1
ATOM 703 C CA . THR A 1 85 ? 7.801 -0.140 8.999 1.00 97.88 85 THR A CA 1
ATOM 704 C C . THR A 1 85 ? 7.569 0.680 7.733 1.00 97.88 85 THR A C 1
ATOM 706 O O . THR A 1 85 ? 8.138 0.385 6.681 1.00 97.88 85 THR A O 1
ATOM 709 N N . ALA A 1 86 ? 6.776 1.748 7.841 1.00 97.62 86 ALA A N 1
ATOM 710 C CA . ALA A 1 86 ? 6.573 2.688 6.737 1.00 97.62 86 ALA A CA 1
ATOM 711 C C . ALA A 1 86 ? 7.903 3.282 6.237 1.00 97.62 86 ALA A C 1
ATOM 713 O O . ALA A 1 86 ? 8.077 3.488 5.040 1.00 97.62 86 ALA A O 1
ATOM 714 N N . TYR A 1 87 ? 8.857 3.496 7.149 1.00 98.12 87 TYR A N 1
ATOM 715 C CA . TYR A 1 87 ? 10.195 3.980 6.818 1.00 98.12 87 TYR A CA 1
ATOM 716 C C . TYR A 1 87 ? 10.956 2.998 5.918 1.00 98.12 87 TYR A C 1
ATOM 718 O O . TYR A 1 87 ? 11.441 3.389 4.865 1.00 98.12 87 TYR A O 1
ATOM 726 N N . GLU A 1 88 ? 11.005 1.712 6.274 1.00 98.19 88 GLU A N 1
ATOM 727 C CA . GLU A 1 88 ? 11.682 0.701 5.448 1.00 98.19 88 GLU A CA 1
ATOM 728 C C . GLU A 1 88 ? 11.028 0.538 4.073 1.00 98.19 88 GLU A C 1
ATOM 730 O O . GLU A 1 88 ? 11.729 0.389 3.075 1.00 98.19 88 GLU A O 1
ATOM 735 N N . VAL A 1 89 ? 9.692 0.582 4.006 1.00 98.12 89 VAL A N 1
ATOM 736 C CA . VAL A 1 89 ? 8.977 0.562 2.721 1.00 98.12 89 VAL A CA 1
ATOM 737 C C . VAL A 1 89 ? 9.375 1.765 1.872 1.00 98.12 89 VAL A C 1
ATOM 739 O O . VAL A 1 89 ? 9.649 1.607 0.685 1.00 98.12 89 VAL A O 1
ATOM 742 N N . GLN A 1 90 ? 9.457 2.952 2.474 1.00 97.94 90 GLN A N 1
ATOM 743 C CA . GLN A 1 90 ? 9.864 4.167 1.778 1.00 97.94 90 GLN A CA 1
ATOM 744 C C . GLN A 1 90 ? 11.321 4.115 1.294 1.00 97.94 90 GLN A C 1
ATOM 746 O O . GLN A 1 90 ? 11.591 4.558 0.181 1.00 97.94 90 GLN A O 1
ATOM 751 N N . GLU A 1 91 ? 12.248 3.560 2.078 1.00 97.81 91 GLU A N 1
ATOM 752 C CA . GLU A 1 91 ? 13.647 3.378 1.661 1.00 97.81 91 GLU A CA 1
ATOM 753 C C . GLU A 1 91 ? 13.756 2.429 0.460 1.00 97.81 91 GLU A C 1
ATOM 755 O O . GLU A 1 91 ? 14.389 2.769 -0.538 1.00 97.81 91 GLU A O 1
ATOM 760 N N . ILE A 1 92 ? 13.065 1.284 0.507 1.00 97.50 92 ILE A N 1
ATOM 761 C CA . ILE A 1 92 ? 13.028 0.318 -0.604 1.00 97.50 92 ILE A CA 1
ATOM 762 C C . ILE A 1 92 ? 12.420 0.945 -1.858 1.00 97.50 92 ILE A C 1
ATOM 764 O O . ILE A 1 92 ? 12.911 0.742 -2.969 1.00 97.50 92 ILE A O 1
ATOM 768 N N . LEU A 1 93 ? 11.345 1.716 -1.692 1.00 97.19 93 LEU A N 1
ATOM 769 C CA . LEU A 1 93 ? 10.769 2.482 -2.784 1.00 97.19 93 LEU A CA 1
ATOM 770 C C . LEU A 1 93 ? 11.823 3.444 -3.350 1.00 97.19 93 LEU A C 1
ATOM 772 O O . LEU A 1 93 ? 12.079 3.429 -4.552 1.00 97.19 93 LEU A O 1
ATOM 776 N N . ASN A 1 94 ? 12.480 4.251 -2.516 1.00 96.00 94 ASN A N 1
ATOM 777 C CA . ASN A 1 94 ? 13.498 5.209 -2.960 1.00 96.00 94 ASN A CA 1
ATOM 778 C C . ASN A 1 94 ? 14.623 4.544 -3.770 1.00 96.00 94 ASN A C 1
ATOM 780 O O . ASN A 1 94 ? 14.984 5.037 -4.843 1.00 96.00 94 ASN A O 1
ATOM 784 N N . GLU A 1 95 ? 15.108 3.390 -3.309 1.00 95.25 95 GLU A N 1
ATOM 785 C CA . GLU A 1 95 ? 16.070 2.560 -4.034 1.00 95.25 95 GLU A CA 1
ATOM 786 C C . GLU A 1 95 ? 15.516 2.134 -5.403 1.00 95.25 95 GLU A C 1
ATOM 788 O O . GLU A 1 95 ? 16.125 2.437 -6.433 1.00 95.25 95 GLU A O 1
ATOM 793 N N . TYR A 1 96 ? 14.301 1.581 -5.449 1.00 93.94 96 TYR A N 1
ATOM 794 C CA . TYR A 1 96 ? 13.629 1.193 -6.693 1.00 93.94 96 TYR A CA 1
ATOM 795 C C . TYR A 1 96 ? 13.483 2.348 -7.696 1.00 93.94 96 TYR A C 1
ATOM 797 O O . TYR A 1 96 ? 13.740 2.173 -8.890 1.00 93.94 96 TYR A O 1
ATOM 805 N N . HIS A 1 97 ? 13.117 3.553 -7.245 1.00 89.31 97 HIS A N 1
ATOM 806 C CA . HIS A 1 97 ? 13.019 4.719 -8.131 1.00 89.31 97 HIS A CA 1
ATOM 807 C C . HIS A 1 97 ? 14.381 5.135 -8.682 1.00 89.31 97 HIS A C 1
ATOM 809 O O . HIS A 1 97 ? 14.507 5.457 -9.868 1.00 89.31 97 HIS A O 1
ATOM 815 N N . SER A 1 98 ? 15.407 5.121 -7.828 1.00 89.75 98 SER A N 1
ATOM 816 C CA . SER A 1 98 ? 16.773 5.447 -8.230 1.00 89.75 98 SER A CA 1
ATOM 817 C C . SER A 1 98 ? 17.292 4.464 -9.289 1.00 89.75 98 SER A C 1
ATOM 819 O O . SER A 1 98 ? 17.791 4.888 -10.334 1.00 89.75 98 SER A O 1
ATOM 821 N N . GLU A 1 99 ? 17.057 3.162 -9.103 1.00 87.50 99 GLU A N 1
ATOM 822 C CA . GLU A 1 99 ? 17.422 2.118 -10.059 1.00 87.50 99 GLU A CA 1
ATOM 823 C C . GLU A 1 99 ? 16.636 2.211 -11.367 1.00 87.50 99 GLU A C 1
ATOM 825 O O . GLU A 1 99 ? 17.213 2.058 -12.449 1.00 87.50 99 GLU A O 1
ATOM 830 N N . LYS A 1 100 ? 15.329 2.494 -11.296 1.00 84.44 100 LYS A N 1
ATOM 831 C CA . LYS A 1 100 ? 14.481 2.689 -12.480 1.00 84.44 100 LYS A CA 1
ATOM 832 C C . LYS A 1 100 ? 15.030 3.814 -13.361 1.00 84.44 100 LYS A C 1
ATOM 834 O O . LYS A 1 100 ? 15.131 3.647 -14.578 1.00 84.44 100 LYS A O 1
ATOM 839 N N . ASN A 1 101 ? 15.460 4.922 -12.755 1.00 78.44 101 ASN A N 1
ATOM 840 C CA . ASN A 1 101 ? 16.049 6.055 -13.472 1.00 78.44 101 ASN A CA 1
ATOM 841 C C . ASN A 1 101 ? 17.416 5.718 -14.095 1.00 78.44 101 ASN A C 1
ATOM 843 O O . ASN A 1 101 ? 17.705 6.137 -15.219 1.00 78.44 101 ASN A O 1
ATOM 847 N N . LEU A 1 102 ? 18.246 4.914 -13.422 1.00 74.19 102 LEU A N 1
ATOM 848 C CA . LEU A 1 102 ? 19.524 4.433 -13.970 1.00 74.19 102 LEU A CA 1
ATOM 849 C C . LEU A 1 102 ? 19.322 3.482 -15.160 1.00 74.19 102 LEU A C 1
ATOM 851 O O . LEU A 1 102 ? 20.035 3.569 -16.163 1.00 74.19 102 LEU A O 1
ATOM 855 N N . ARG A 1 103 ? 18.322 2.595 -15.083 1.00 71.00 103 ARG A N 1
ATOM 856 C CA . ARG A 1 103 ? 17.960 1.684 -16.181 1.00 71.00 103 ARG A CA 1
ATOM 857 C C . ARG A 1 103 ? 17.380 2.438 -17.379 1.00 71.00 103 ARG A C 1
ATOM 859 O O . ARG A 1 103 ? 17.709 2.097 -18.513 1.00 71.00 103 ARG A O 1
ATOM 866 N N . ALA A 1 104 ? 16.585 3.482 -17.143 1.00 69.50 104 ALA A N 1
ATOM 867 C CA . ALA A 1 104 ? 16.016 4.321 -18.198 1.00 69.50 104 ALA A CA 1
ATOM 868 C C . ALA A 1 104 ? 17.064 5.183 -18.932 1.00 69.50 104 ALA A C 1
ATOM 870 O O . ALA A 1 104 ? 16.880 5.511 -20.101 1.00 69.50 104 ALA A O 1
ATOM 871 N N . THR A 1 105 ? 18.179 5.528 -18.277 1.00 65.56 105 THR A N 1
ATOM 872 C CA . THR A 1 105 ? 19.228 6.411 -18.830 1.00 65.56 105 THR A CA 1
ATO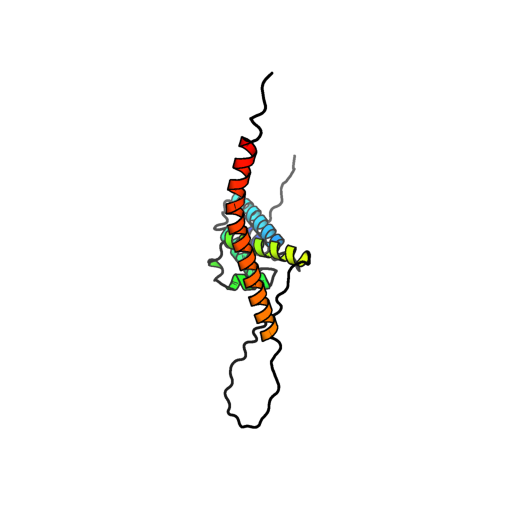M 873 C C . THR A 1 105 ? 20.4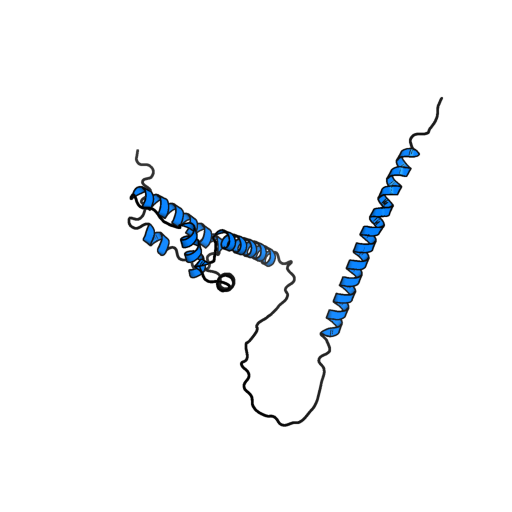06 5.678 -19.493 1.00 65.56 105 THR A C 1
ATOM 8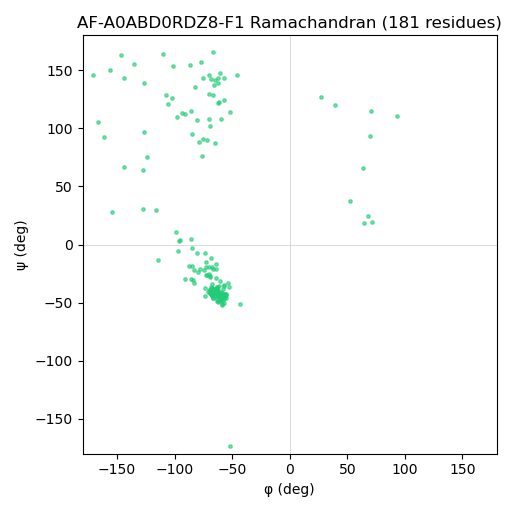75 O O . THR A 1 105 ? 21.335 6.321 -19.980 1.00 65.56 105 THR A O 1
ATOM 878 N N . GLY A 1 106 ? 20.367 4.343 -19.596 1.00 56.69 106 GLY A N 1
ATOM 879 C CA . GLY A 1 106 ? 21.182 3.595 -20.565 1.00 56.69 106 GLY A CA 1
ATOM 880 C C . GLY A 1 106 ? 22.705 3.589 -20.349 1.00 56.69 106 GLY A C 1
ATOM 881 O O . GLY A 1 106 ? 23.445 3.374 -21.306 1.00 56.69 106 GLY A O 1
ATOM 882 N N . LYS A 1 107 ? 23.199 3.790 -19.120 1.00 51.34 107 LYS A N 1
ATOM 883 C CA . LYS A 1 107 ? 24.624 3.597 -18.756 1.00 51.34 107 LYS A CA 1
ATOM 884 C C . LYS A 1 107 ? 24.828 2.681 -17.539 1.00 51.34 107 LYS A C 1
ATOM 886 O O . LYS A 1 107 ? 25.782 2.840 -16.787 1.00 51.34 107 LYS A O 1
ATOM 891 N N . GLY A 1 108 ? 23.937 1.716 -17.333 1.00 45.81 108 GLY A N 1
ATOM 892 C CA . GLY A 1 108 ? 24.125 0.658 -16.340 1.00 45.81 108 GLY A CA 1
ATOM 893 C C . GLY A 1 108 ? 24.656 -0.606 -17.005 1.00 45.81 108 GLY A C 1
ATOM 894 O O . GLY A 1 108 ? 23.918 -1.255 -17.744 1.00 45.81 108 GLY A O 1
ATOM 895 N N . ASN A 1 109 ? 25.916 -0.961 -16.746 1.00 46.66 109 ASN A N 1
ATOM 896 C CA . ASN A 1 109 ? 26.444 -2.291 -17.048 1.00 46.66 109 ASN A CA 1
ATOM 897 C C . ASN A 1 109 ? 25.503 -3.340 -16.435 1.00 46.66 109 ASN A C 1
ATOM 899 O O . ASN A 1 109 ? 25.372 -3.413 -15.215 1.00 46.66 109 ASN A O 1
ATOM 903 N N . LYS A 1 110 ? 24.830 -4.137 -17.269 1.00 52.47 110 LYS A N 1
ATOM 904 C CA . LYS A 1 110 ? 24.109 -5.333 -16.818 1.00 52.47 110 LYS A CA 1
ATOM 905 C C . LYS A 1 110 ? 25.130 -6.396 -16.396 1.00 52.47 110 LYS A C 1
ATOM 907 O O . LYS A 1 110 ? 25.934 -6.781 -17.242 1.00 52.47 110 LYS A O 1
ATOM 912 N N . PRO A 1 111 ? 25.012 -7.007 -15.210 1.00 46.50 111 PRO A N 1
ATOM 913 C CA . PRO A 1 111 ? 25.193 -8.435 -15.081 1.00 46.50 111 PRO A CA 1
ATOM 914 C C . PRO A 1 111 ? 23.826 -9.095 -15.270 1.00 46.50 111 PRO A C 1
ATOM 916 O O . PRO A 1 111 ? 22.880 -8.897 -14.509 1.00 46.50 111 PRO A O 1
ATOM 919 N N . SER A 1 112 ? 23.732 -9.819 -16.374 1.00 57.97 112 SER A N 1
ATOM 920 C CA . SER A 1 112 ? 22.688 -10.775 -16.703 1.00 57.97 112 SER A CA 1
ATOM 921 C C . SER A 1 112 ? 22.698 -11.975 -15.753 1.00 57.97 112 SER A C 1
ATOM 923 O O . SER A 1 112 ? 23.758 -12.512 -15.448 1.00 57.97 112 SER A O 1
ATOM 925 N N . ASP A 1 113 ? 21.485 -12.416 -15.429 1.00 46.25 113 ASP A N 1
ATOM 926 C CA . ASP A 1 113 ? 21.073 -13.777 -15.079 1.00 46.25 113 ASP A CA 1
ATOM 927 C C . ASP A 1 113 ? 21.499 -14.407 -13.742 1.00 46.25 113 ASP A C 1
ATOM 929 O O . ASP A 1 113 ? 22.645 -14.779 -13.503 1.00 46.25 113 ASP A O 1
ATOM 933 N N . CYS A 1 114 ? 20.488 -14.665 -12.910 1.00 44.59 114 CYS A N 1
ATOM 934 C CA . CYS A 1 114 ? 20.493 -15.766 -11.953 1.00 44.59 114 CYS A CA 1
ATOM 935 C C . CYS A 1 114 ? 19.070 -16.332 -11.850 1.00 44.59 114 CYS A C 1
ATOM 937 O O . CYS A 1 114 ? 18.408 -16.241 -10.815 1.00 44.59 114 CYS A O 1
ATOM 939 N N . GLU A 1 115 ? 18.584 -16.936 -12.936 1.00 44.34 115 GLU A N 1
ATOM 940 C CA . GLU A 1 115 ? 17.556 -17.969 -12.834 1.00 44.34 115 GLU A CA 1
ATOM 941 C C . GLU A 1 115 ? 18.142 -19.191 -12.098 1.00 44.34 115 GLU A C 1
ATOM 943 O O . GLU A 1 115 ? 18.655 -20.133 -12.705 1.00 44.34 115 GLU A O 1
ATOM 948 N N . LYS A 1 116 ? 18.071 -19.218 -10.762 1.00 45.59 116 LYS A N 1
ATOM 949 C CA . LYS A 1 116 ? 18.268 -20.465 -10.006 1.00 45.59 116 LYS A CA 1
ATOM 950 C C . LYS A 1 116 ? 17.024 -21.336 -10.147 1.00 45.59 116 LYS A C 1
ATOM 952 O O . LYS A 1 116 ? 16.087 -21.256 -9.356 1.00 45.59 116 LYS A O 1
ATOM 957 N N . LYS A 1 117 ? 17.035 -22.199 -11.160 1.00 44.56 117 LYS A N 1
ATOM 958 C CA . LYS A 1 117 ? 16.131 -23.349 -11.256 1.00 44.56 117 LYS A CA 1
ATOM 959 C C . LYS A 1 117 ? 16.551 -24.349 -10.179 1.00 44.56 117 LYS A C 1
ATOM 961 O O . LYS A 1 117 ? 17.611 -24.962 -10.270 1.00 44.56 117 LYS A O 1
ATOM 966 N N . PHE A 1 118 ? 15.749 -24.470 -9.127 1.00 39.72 118 PHE A N 1
ATOM 967 C CA . PHE A 1 118 ? 15.906 -25.522 -8.129 1.00 39.72 118 PHE A CA 1
ATOM 968 C C . PHE A 1 118 ? 15.533 -26.861 -8.779 1.00 39.72 118 PHE A C 1
ATOM 970 O O . PHE A 1 118 ? 14.353 -27.151 -8.955 1.00 39.72 118 PHE A O 1
ATOM 977 N N . SER A 1 119 ? 16.529 -27.664 -9.158 1.00 40.34 119 SER A N 1
ATOM 978 C CA . SER A 1 119 ? 16.318 -29.067 -9.521 1.00 40.34 119 SER A CA 1
ATOM 979 C C . SER A 1 119 ? 16.547 -29.920 -8.280 1.00 40.34 119 SER A C 1
ATOM 981 O O . SER A 1 119 ? 17.657 -29.980 -7.755 1.00 40.34 119 SER A O 1
ATOM 983 N N . VAL A 1 120 ? 15.478 -30.543 -7.791 1.00 40.03 120 VAL A N 1
ATOM 984 C CA . VAL A 1 120 ? 15.512 -31.539 -6.717 1.00 40.03 120 VAL A CA 1
ATOM 985 C C . VAL A 1 120 ? 16.254 -32.775 -7.234 1.00 40.03 120 VAL A C 1
ATOM 987 O O . VAL A 1 120 ? 15.954 -33.265 -8.320 1.00 40.03 120 VAL A O 1
ATOM 990 N N . ASN A 1 121 ? 17.253 -33.242 -6.483 1.00 37.31 121 ASN A N 1
ATOM 991 C CA . ASN A 1 121 ? 18.032 -34.433 -6.815 1.00 37.31 121 ASN A CA 1
ATOM 992 C C . ASN A 1 121 ? 17.133 -35.675 -6.858 1.00 37.31 121 ASN A C 1
ATOM 994 O O . ASN A 1 121 ? 16.559 -36.049 -5.836 1.00 37.31 121 ASN A O 1
ATOM 998 N N . GLU A 1 122 ? 17.104 -36.366 -7.996 1.00 37.19 122 GLU A N 1
ATOM 999 C CA . GLU A 1 122 ? 16.678 -37.761 -8.070 1.00 37.19 122 GLU A CA 1
ATOM 1000 C C . GLU A 1 122 ? 17.919 -38.639 -8.274 1.00 37.19 122 GLU A C 1
ATOM 1002 O O . GLU A 1 122 ? 18.716 -38.447 -9.192 1.00 37.19 122 GLU A O 1
ATOM 1007 N N . MET A 1 123 ? 18.125 -39.555 -7.331 1.00 34.31 123 MET A N 1
ATOM 1008 C CA . MET A 1 123 ? 19.248 -40.481 -7.274 1.00 34.31 123 MET A CA 1
ATOM 1009 C C . MET A 1 123 ? 18.933 -41.716 -8.117 1.00 34.31 123 MET A C 1
ATOM 1011 O O . MET A 1 123 ? 18.066 -42.493 -7.730 1.00 34.31 123 MET A O 1
ATOM 1015 N N . HIS A 1 124 ? 19.677 -41.958 -9.201 1.00 35.47 124 HIS A N 1
ATOM 1016 C CA . HIS A 1 124 ? 19.849 -43.319 -9.712 1.00 35.47 124 HIS A CA 1
ATOM 1017 C C . HIS A 1 124 ? 21.130 -43.503 -10.546 1.00 35.47 124 HIS A C 1
ATOM 1019 O O . HIS A 1 124 ? 21.664 -42.574 -11.143 1.00 35.47 124 HIS A O 1
ATOM 1025 N N . VAL A 1 125 ? 21.637 -44.731 -10.484 1.00 36.09 125 VAL A N 1
ATOM 1026 C CA . VAL A 1 125 ? 23.012 -45.210 -10.709 1.00 36.09 125 VAL A CA 1
ATOM 1027 C C . VAL A 1 125 ? 23.426 -45.272 -12.195 1.00 36.09 125 VAL A C 1
ATOM 1029 O O . VAL A 1 125 ? 22.626 -45.655 -13.045 1.00 36.09 125 VAL A O 1
ATOM 1032 N N . SER A 1 126 ? 24.694 -44.944 -12.491 1.00 32.66 126 SER A N 1
ATOM 1033 C CA . SER A 1 126 ? 25.354 -44.990 -13.819 1.00 32.66 126 SER A CA 1
ATOM 1034 C C . SER A 1 126 ? 25.537 -46.411 -14.399 1.00 32.66 126 SER A C 1
ATOM 1036 O O . SER A 1 126 ? 25.491 -47.385 -13.645 1.00 32.66 126 SER A O 1
ATOM 1038 N N . PRO A 1 127 ? 25.856 -46.546 -15.712 1.00 39.75 127 PRO A N 1
ATOM 1039 C CA . PRO A 1 127 ? 27.280 -46.694 -16.087 1.00 39.75 127 PRO A CA 1
ATOM 1040 C C . PRO A 1 127 ? 27.748 -46.030 -17.420 1.00 39.75 127 PRO A C 1
ATOM 1042 O O . PRO A 1 127 ? 27.038 -46.036 -18.417 1.00 39.75 127 PRO A O 1
ATOM 1045 N N . THR A 1 128 ? 28.987 -45.495 -17.383 1.00 31.67 128 THR A N 1
ATOM 1046 C CA . THR A 1 128 ? 30.113 -45.411 -18.373 1.00 31.67 128 THR A CA 1
ATOM 1047 C C . THR A 1 128 ? 29.826 -45.421 -19.899 1.00 31.67 128 THR A C 1
ATOM 1049 O O . THR A 1 128 ? 29.224 -46.360 -20.403 1.00 31.67 128 THR A O 1
ATOM 1052 N N . THR A 1 129 ? 30.303 -44.460 -20.730 1.00 31.47 129 THR A N 1
ATOM 1053 C CA . THR A 1 129 ? 31.663 -44.379 -21.363 1.00 31.47 129 THR A CA 1
ATOM 1054 C C . THR A 1 129 ? 31.919 -43.003 -22.078 1.00 31.47 129 THR A C 1
ATOM 1056 O O . THR A 1 129 ? 30.987 -42.427 -22.620 1.00 31.47 129 THR A O 1
ATOM 1059 N N . HIS A 1 130 ? 33.180 -42.516 -22.056 1.00 33.50 130 HIS A N 1
ATOM 1060 C CA . HIS A 1 130 ? 33.880 -41.237 -22.451 1.00 33.50 130 HIS A CA 1
ATOM 1061 C C . HIS A 1 130 ? 33.702 -40.622 -23.888 1.00 33.50 130 HIS A C 1
ATOM 1063 O O . HIS A 1 130 ? 33.013 -41.261 -24.676 1.00 33.50 130 HIS A O 1
ATOM 1069 N N . PRO A 1 131 ? 34.414 -39.528 -24.353 1.00 41.06 131 PRO A N 1
ATOM 1070 C CA . PRO A 1 131 ? 35.214 -38.429 -23.718 1.00 41.06 131 PRO A CA 1
ATOM 1071 C C . PRO A 1 131 ? 34.991 -36.949 -24.233 1.00 41.06 131 PRO A C 1
ATOM 1073 O O . PRO A 1 131 ? 34.676 -36.709 -25.390 1.00 41.06 131 PRO A O 1
ATOM 1076 N N . ILE A 1 132 ? 35.292 -35.961 -23.361 1.00 34.72 132 ILE A N 1
ATOM 1077 C CA . ILE A 1 132 ? 36.034 -34.661 -23.512 1.00 34.72 132 ILE A CA 1
ATOM 1078 C C . ILE A 1 132 ? 35.870 -33.762 -24.778 1.00 34.72 132 ILE A C 1
ATOM 1080 O O . ILE A 1 132 ? 36.409 -34.109 -25.827 1.00 34.72 132 ILE A O 1
ATOM 1084 N N . LYS A 1 133 ? 35.407 -32.492 -24.606 1.00 32.38 133 LYS A N 1
ATOM 1085 C CA . LYS A 1 133 ? 36.177 -31.259 -24.972 1.00 32.38 133 LYS A CA 1
ATOM 1086 C C . LYS A 1 133 ? 35.633 -29.911 -24.410 1.00 32.38 133 LYS A C 1
ATOM 1088 O O . LYS A 1 133 ? 34.697 -29.336 -24.944 1.00 32.38 133 LYS A O 1
ATOM 1093 N N . VAL A 1 134 ? 36.350 -29.415 -23.392 1.00 36.16 134 VAL A N 1
ATOM 1094 C CA . VAL A 1 134 ? 36.885 -28.042 -23.201 1.00 36.16 134 VAL A CA 1
ATOM 1095 C C . VAL A 1 134 ? 35.914 -26.880 -22.917 1.00 36.16 134 VAL A C 1
ATOM 1097 O O . VAL A 1 134 ? 35.461 -26.154 -23.794 1.00 36.16 134 VAL A O 1
ATOM 1100 N N . GLU A 1 135 ? 35.752 -26.652 -21.614 1.00 44.00 135 GLU A N 1
ATOM 1101 C CA . GLU A 1 135 ? 35.480 -25.384 -20.937 1.00 44.00 135 GLU A CA 1
ATOM 1102 C C . GLU A 1 135 ? 36.814 -24.618 -20.793 1.00 44.00 135 GLU A C 1
ATOM 1104 O O . GLU A 1 135 ? 37.687 -25.049 -20.038 1.00 44.00 135 GLU A O 1
ATOM 1109 N N . GLN A 1 136 ? 37.044 -23.540 -21.556 1.00 44.56 136 GLN A N 1
ATOM 1110 C CA . GLN A 1 136 ? 38.308 -22.780 -21.452 1.00 44.56 136 GLN A CA 1
ATOM 1111 C C . GLN A 1 136 ? 38.233 -21.303 -21.872 1.00 44.56 136 GLN A C 1
ATOM 1113 O O . GLN A 1 136 ? 39.248 -20.742 -22.261 1.00 44.56 136 GLN A O 1
ATOM 1118 N N . ASP A 1 137 ? 37.071 -20.648 -21.760 1.00 39.88 137 ASP A N 1
ATOM 1119 C CA . ASP A 1 137 ? 36.955 -19.209 -22.086 1.00 39.88 137 ASP A CA 1
ATOM 1120 C C . ASP A 1 137 ? 36.626 -18.320 -20.867 1.00 39.88 137 ASP A C 1
ATOM 1122 O O . ASP A 1 137 ? 36.799 -17.107 -20.892 1.00 39.88 137 ASP A O 1
ATOM 1126 N N . SER A 1 138 ? 36.217 -18.902 -19.728 1.00 45.00 138 SER A N 1
ATOM 1127 C CA . SER A 1 138 ? 35.800 -18.106 -18.558 1.00 45.00 138 SER A CA 1
ATOM 1128 C C . SER A 1 138 ? 36.941 -17.702 -17.609 1.00 45.00 138 SER A C 1
ATOM 1130 O O . SER A 1 138 ? 36.748 -16.791 -16.799 1.00 45.00 138 SER A O 1
ATOM 1132 N N . LEU A 1 139 ? 38.105 -18.360 -17.653 1.00 43.78 139 LEU A N 1
ATOM 1133 C CA . LEU A 1 139 ? 39.207 -18.088 -16.715 1.00 43.78 139 LEU A CA 1
ATOM 1134 C C . LEU A 1 139 ? 40.109 -16.933 -17.172 1.00 43.78 139 LEU A C 1
ATOM 1136 O O . LEU A 1 139 ? 40.634 -16.206 -16.330 1.00 43.78 139 LEU A O 1
ATOM 1140 N N . GLN A 1 140 ? 40.245 -16.720 -18.482 1.00 48.25 140 GLN A N 1
ATOM 1141 C CA . GLN A 1 140 ? 41.146 -15.706 -19.032 1.00 48.25 140 GLN A CA 1
ATOM 1142 C C . GLN A 1 140 ? 40.598 -14.283 -18.840 1.00 48.25 140 GLN A C 1
ATOM 1144 O O . GLN A 1 140 ? 41.346 -13.378 -18.467 1.00 48.25 140 GLN A O 1
ATOM 1149 N N . THR A 1 141 ? 39.281 -14.099 -18.971 1.00 49.34 141 THR A N 1
ATOM 1150 C CA . THR A 1 141 ? 38.602 -12.816 -18.716 1.00 49.34 141 THR A CA 1
ATOM 1151 C C . THR A 1 141 ? 38.655 -12.442 -17.234 1.00 49.34 141 THR A C 1
ATOM 1153 O O . THR A 1 141 ? 39.039 -11.326 -16.896 1.00 49.34 141 THR A O 1
ATOM 1156 N N . LYS A 1 142 ? 38.411 -13.406 -16.332 1.00 52.97 142 LYS A N 1
ATOM 1157 C CA . LYS A 1 142 ? 38.491 -13.186 -14.876 1.00 52.97 142 LYS A CA 1
ATOM 1158 C C . LYS A 1 142 ? 39.910 -12.856 -14.411 1.00 52.97 142 LYS A C 1
ATOM 1160 O O . LYS A 1 142 ? 40.084 -12.006 -13.543 1.00 52.97 142 LYS A O 1
ATOM 1165 N N . GLN A 1 143 ? 40.937 -13.493 -14.978 1.00 54.88 143 GLN A N 1
ATOM 1166 C CA . GLN A 1 143 ? 42.331 -13.161 -14.660 1.00 54.88 143 GLN A CA 1
ATOM 1167 C C . GLN A 1 143 ? 42.733 -11.781 -15.195 1.00 54.88 143 GLN A C 1
ATOM 1169 O O . GLN A 1 143 ? 43.406 -11.031 -14.489 1.00 54.88 143 GLN A O 1
ATOM 1174 N N . SER A 1 144 ? 42.285 -11.414 -16.400 1.00 63.38 144 SER A N 1
ATOM 1175 C CA . SER A 1 144 ? 42.519 -10.084 -16.976 1.00 63.38 144 SER A CA 1
ATOM 1176 C C . SER A 1 144 ? 41.869 -8.971 -16.149 1.00 63.38 144 SER A C 1
ATOM 1178 O O . SER A 1 144 ? 42.471 -7.917 -15.952 1.00 63.38 144 SER A O 1
ATOM 1180 N N . GLU A 1 145 ? 40.659 -9.202 -15.640 1.00 70.25 145 GLU A N 1
ATOM 1181 C CA . GLU A 1 145 ? 39.942 -8.249 -14.788 1.00 70.25 145 GLU A CA 1
ATOM 1182 C C . GLU A 1 145 ? 40.602 -8.090 -13.415 1.00 70.25 145 GLU A C 1
ATOM 1184 O O . GLU A 1 145 ? 40.779 -6.962 -12.959 1.00 70.25 145 GLU A O 1
ATOM 1189 N N . ASN A 1 146 ? 41.059 -9.186 -12.794 1.00 72.94 146 ASN A N 1
ATOM 1190 C CA . ASN A 1 146 ? 41.824 -9.115 -11.543 1.00 72.94 146 ASN A CA 1
ATOM 1191 C C . ASN A 1 146 ? 43.145 -8.352 -11.738 1.00 72.94 146 ASN A C 1
ATOM 1193 O O . ASN A 1 146 ? 43.466 -7.460 -10.961 1.00 72.94 146 ASN A O 1
ATOM 1197 N N . MET A 1 147 ? 43.870 -8.618 -12.828 1.00 79.44 147 MET A N 1
ATOM 1198 C CA . MET A 1 147 ? 45.091 -7.882 -13.185 1.00 79.44 147 MET A CA 1
ATOM 1199 C C . MET A 1 147 ? 44.835 -6.387 -13.437 1.00 79.44 147 MET A C 1
ATOM 1201 O O . MET A 1 147 ? 45.691 -5.551 -13.143 1.00 79.44 147 MET A O 1
ATOM 1205 N N . ALA A 1 148 ? 43.686 -6.037 -14.020 1.00 86.62 148 ALA A N 1
ATOM 1206 C CA . ALA A 1 148 ? 43.304 -4.647 -14.245 1.00 86.62 148 ALA A CA 1
ATOM 1207 C C . ALA A 1 148 ? 42.959 -3.938 -12.928 1.00 86.62 148 ALA A C 1
ATOM 1209 O O . ALA A 1 148 ? 43.387 -2.802 -12.730 1.00 86.62 148 ALA A O 1
ATOM 1210 N N . LEU A 1 149 ? 42.248 -4.615 -12.022 1.00 91.31 149 LEU A N 1
ATOM 1211 C CA . LEU A 1 149 ? 41.914 -4.096 -10.697 1.00 91.31 149 LEU A CA 1
ATOM 1212 C C . LEU A 1 149 ? 43.179 -3.814 -9.874 1.00 91.31 149 LEU A C 1
ATOM 1214 O O . LEU A 1 149 ? 43.337 -2.704 -9.372 1.00 91.31 149 LEU A O 1
ATOM 1218 N N . GLU A 1 150 ? 44.111 -4.770 -9.822 1.00 89.75 150 GLU A N 1
ATOM 1219 C CA . GLU A 1 150 ? 45.403 -4.617 -9.137 1.00 89.75 150 GLU A CA 1
ATOM 1220 C C . GLU A 1 150 ? 46.179 -3.403 -9.668 1.00 89.75 150 GLU A C 1
ATOM 1222 O O . GLU A 1 150 ? 46.656 -2.580 -8.894 1.00 89.75 150 GLU A O 1
ATOM 1227 N N . LYS A 1 151 ? 46.215 -3.195 -10.994 1.00 90.81 151 LYS A N 1
ATOM 1228 C CA . LYS A 1 151 ? 46.854 -2.010 -11.596 1.00 90.81 151 LYS A CA 1
ATOM 1229 C C . LYS A 1 151 ? 46.193 -0.692 -11.197 1.00 90.81 151 LYS A C 1
ATOM 1231 O O . LYS A 1 151 ? 46.893 0.310 -11.062 1.00 90.81 151 LYS A O 1
ATOM 1236 N N . VAL A 1 152 ? 44.865 -0.665 -11.060 1.00 92.19 152 VAL A N 1
ATOM 1237 C CA . VAL A 1 152 ? 44.131 0.537 -10.635 1.00 92.19 152 VAL A CA 1
ATOM 1238 C C . VAL A 1 152 ? 44.433 0.851 -9.172 1.00 92.19 152 VAL A C 1
ATOM 1240 O O . VAL A 1 152 ? 44.682 2.013 -8.854 1.00 92.19 152 VAL A O 1
ATOM 1243 N N . ILE A 1 153 ? 44.480 -0.165 -8.307 1.00 90.81 153 ILE A N 1
ATOM 1244 C CA . ILE A 1 153 ? 44.850 -0.023 -6.891 1.00 90.81 153 ILE A CA 1
ATOM 1245 C C . ILE A 1 153 ? 46.267 0.560 -6.773 1.00 90.81 153 ILE A C 1
ATOM 1247 O O . ILE A 1 153 ? 46.452 1.592 -6.129 1.00 90.81 153 ILE A O 1
ATOM 1251 N N . ASP A 1 154 ? 47.226 -0.004 -7.505 1.00 90.56 154 ASP A N 1
ATOM 1252 C CA . ASP A 1 154 ? 48.622 0.451 -7.564 1.00 90.56 154 ASP A CA 1
ATOM 1253 C C . ASP A 1 154 ? 48.760 1.914 -8.033 1.00 90.56 154 ASP A C 1
ATOM 1255 O O . ASP A 1 154 ? 49.601 2.686 -7.559 1.00 90.56 154 ASP A O 1
ATOM 1259 N N . MET A 1 155 ? 47.929 2.319 -9.000 1.00 90.50 155 MET A N 1
ATOM 1260 C CA . MET A 1 155 ? 47.890 3.690 -9.510 1.00 90.50 155 MET A CA 1
ATOM 1261 C C . MET A 1 155 ? 47.339 4.664 -8.467 1.00 90.50 155 MET A C 1
ATOM 1263 O O . MET A 1 155 ? 47.876 5.762 -8.310 1.00 90.50 155 MET A O 1
ATOM 1267 N N . LEU A 1 156 ? 46.278 4.271 -7.761 1.00 89.88 156 LEU A N 1
ATOM 1268 C CA . LEU A 1 156 ? 45.672 5.077 -6.704 1.00 89.88 156 LEU A CA 1
ATOM 1269 C C . LEU A 1 156 ? 46.632 5.241 -5.524 1.00 89.88 156 LEU A C 1
ATOM 1271 O O . LEU A 1 156 ? 46.788 6.354 -5.022 1.00 89.88 156 LEU A O 1
ATOM 1275 N N . GLU A 1 157 ? 47.341 4.179 -5.144 1.00 84.50 157 GLU A N 1
ATOM 1276 C CA . GLU A 1 157 ? 48.358 4.229 -4.097 1.00 84.50 157 GLU A CA 1
ATOM 1277 C C . GLU A 1 157 ? 49.504 5.178 -4.481 1.00 84.50 157 GLU A C 1
ATOM 1279 O O . GLU A 1 157 ? 49.867 6.063 -3.703 1.00 84.50 157 GLU A O 1
ATOM 1284 N N . ARG A 1 158 ? 49.987 5.123 -5.731 1.00 85.81 158 ARG A N 1
ATOM 1285 C CA . ARG A 1 158 ? 50.989 6.078 -6.240 1.00 85.81 158 ARG A CA 1
ATOM 1286 C C . ARG A 1 158 ? 50.501 7.522 -6.253 1.00 85.81 158 ARG A C 1
ATOM 1288 O O . ARG A 1 158 ? 51.280 8.415 -5.929 1.00 85.81 158 ARG A O 1
ATOM 1295 N N . VAL A 1 159 ? 49.244 7.783 -6.609 1.00 85.12 159 VAL A N 1
ATOM 1296 C CA . VAL A 1 159 ? 48.677 9.145 -6.585 1.00 85.12 159 VAL A CA 1
ATOM 1297 C C . VAL A 1 159 ? 48.578 9.669 -5.151 1.00 8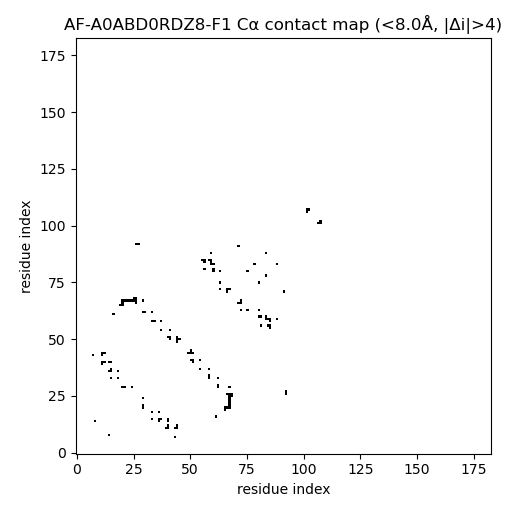5.12 159 VAL A C 1
ATOM 1299 O O . VAL A 1 159 ? 48.941 10.820 -4.893 1.00 85.12 159 VAL A O 1
ATOM 1302 N N . LEU A 1 160 ? 48.158 8.821 -4.210 1.00 80.25 160 LEU A N 1
ATOM 1303 C CA . LEU A 1 160 ? 48.119 9.155 -2.786 1.00 80.25 160 LEU A CA 1
ATOM 1304 C C . LEU A 1 160 ? 49.523 9.454 -2.244 1.00 80.25 160 LEU A C 1
ATOM 1306 O O . LEU A 1 160 ? 49.713 10.462 -1.562 1.00 80.25 160 LEU A O 1
ATOM 1310 N N . MET A 1 161 ? 50.531 8.657 -2.610 1.00 72.75 161 MET A N 1
ATOM 1311 C CA . MET A 1 161 ? 51.917 8.912 -2.207 1.00 72.75 161 MET A CA 1
ATOM 1312 C C . MET A 1 161 ? 52.500 10.174 -2.866 1.00 72.75 161 MET A C 1
ATOM 1314 O O . MET A 1 161 ? 53.171 10.959 -2.194 1.00 72.75 161 MET A O 1
ATOM 1318 N N . ASN A 1 162 ? 52.197 10.437 -4.142 1.00 66.31 162 ASN A N 1
ATOM 1319 C CA . ASN A 1 162 ? 52.720 11.586 -4.890 1.00 66.31 162 ASN A CA 1
ATOM 1320 C C . ASN A 1 162 ? 52.112 12.935 -4.445 1.00 66.31 162 ASN A C 1
ATOM 1322 O O . ASN A 1 162 ? 52.773 13.973 -4.520 1.00 66.31 162 ASN A O 1
ATOM 1326 N N . ASN A 1 163 ? 50.895 12.939 -3.890 1.00 59.28 163 ASN A N 1
ATOM 1327 C CA . ASN A 1 163 ? 50.310 14.137 -3.271 1.00 59.28 163 ASN A CA 1
ATOM 1328 C C . ASN A 1 163 ? 51.040 14.582 -1.989 1.00 59.28 163 ASN A C 1
ATOM 1330 O O . ASN A 1 163 ? 50.961 15.754 -1.615 1.00 59.28 163 ASN A O 1
ATOM 1334 N N . SER A 1 164 ? 51.814 13.694 -1.360 1.00 56.44 164 SER A N 1
ATOM 1335 C CA . SER A 1 164 ? 52.645 14.016 -0.191 1.00 56.44 164 SER A CA 1
ATOM 1336 C C . SER A 1 164 ? 53.871 14.869 -0.555 1.00 56.44 164 SER A C 1
ATOM 1338 O O . SER A 1 164 ? 54.357 15.638 0.274 1.00 56.44 164 SER A O 1
ATOM 1340 N N . GLY A 1 165 ? 54.362 14.772 -1.799 1.00 54.50 165 GLY A N 1
ATOM 1341 C CA . GLY A 1 165 ? 55.521 15.530 -2.295 1.00 54.50 165 GLY A CA 1
ATOM 1342 C C . GLY A 1 165 ? 55.182 16.946 -2.775 1.00 54.50 165 GLY A C 1
ATOM 1343 O O . GLY A 1 165 ? 55.954 17.885 -2.568 1.00 54.50 165 GLY A O 1
ATOM 1344 N N . ASN A 1 166 ? 53.989 17.148 -3.343 1.00 50.03 166 ASN A N 1
ATOM 1345 C CA . ASN A 1 166 ? 53.583 18.455 -3.877 1.00 50.03 166 ASN A CA 1
ATOM 1346 C C . ASN A 1 166 ? 53.256 19.498 -2.792 1.00 50.03 166 ASN A C 1
ATOM 1348 O O . ASN A 1 166 ? 53.326 20.700 -3.054 1.00 50.03 166 ASN A O 1
ATOM 1352 N N . ALA A 1 167 ? 52.977 19.076 -1.555 1.00 50.34 167 ALA A N 1
ATOM 1353 C CA . ALA A 1 167 ? 52.753 19.993 -0.436 1.00 50.34 167 ALA A CA 1
ATOM 1354 C C . ALA A 1 167 ? 54.033 20.722 0.032 1.00 50.34 167 ALA A C 1
ATOM 1356 O O . ALA A 1 167 ? 53.938 21.770 0.681 1.00 50.34 167 ALA A O 1
ATOM 1357 N N . GLN A 1 168 ? 55.230 20.216 -0.302 1.00 49.97 168 GLN A N 1
ATOM 1358 C CA . GLN A 1 168 ? 56.496 20.880 0.040 1.00 49.97 168 GLN A CA 1
ATOM 1359 C C . GLN A 1 168 ? 57.000 21.841 -1.050 1.00 49.97 168 GLN A C 1
ATOM 1361 O O . GLN A 1 168 ? 57.565 22.883 -0.716 1.00 49.97 168 GLN A O 1
ATOM 1366 N N . ALA A 1 169 ? 56.707 21.590 -2.331 1.00 48.41 169 ALA A N 1
ATOM 1367 C CA . ALA A 1 169 ? 57.166 22.443 -3.437 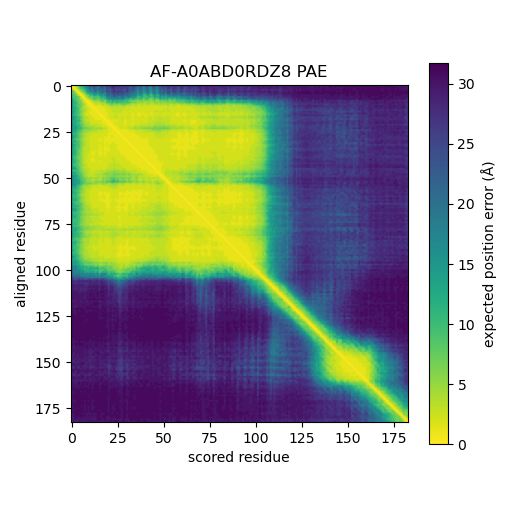1.00 48.41 169 ALA A CA 1
ATOM 1368 C C . ALA A 1 169 ? 56.489 23.833 -3.481 1.00 48.41 169 ALA A C 1
ATOM 1370 O O . ALA A 1 169 ? 57.099 24.819 -3.902 1.00 48.41 169 ALA A O 1
ATOM 1371 N N . VAL A 1 170 ? 55.253 23.958 -2.980 1.00 50.09 170 VAL A N 1
ATOM 1372 C CA . VAL A 1 170 ? 54.520 25.243 -2.959 1.00 50.09 170 VAL A CA 1
ATOM 1373 C C . VAL A 1 170 ? 55.056 26.204 -1.883 1.00 50.09 170 VAL A C 1
ATOM 1375 O O . VAL A 1 170 ? 54.920 27.423 -2.010 1.00 50.09 170 VAL A O 1
ATOM 1378 N N . LYS A 1 171 ? 55.732 25.699 -0.839 1.00 48.06 171 LYS A N 1
ATOM 1379 C CA . LYS A 1 171 ? 56.316 26.552 0.214 1.00 48.06 171 LYS A CA 1
ATOM 1380 C C . LYS A 1 171 ? 57.648 27.195 -0.189 1.00 48.06 171 LYS A C 1
ATOM 1382 O O . LYS A 1 171 ? 57.976 28.254 0.346 1.00 48.06 171 LYS A O 1
ATOM 1387 N N . GLU A 1 172 ? 58.393 26.623 -1.135 1.00 44.97 172 GLU A N 1
ATOM 1388 C CA . GLU A 1 172 ? 59.706 27.161 -1.525 1.00 44.97 172 GLU A CA 1
ATOM 1389 C C . GLU A 1 172 ? 59.614 28.294 -2.563 1.00 44.97 172 GLU A C 1
ATOM 1391 O O . GLU A 1 172 ? 60.399 29.244 -2.519 1.00 44.97 172 GLU A O 1
ATOM 1396 N N . HIS A 1 173 ? 58.596 28.283 -3.432 1.00 44.31 173 HIS A N 1
ATOM 1397 C CA . HIS A 1 173 ? 58.415 29.338 -4.440 1.00 44.31 173 HIS A CA 1
ATOM 1398 C C . HIS A 1 173 ? 58.002 30.698 -3.852 1.00 44.31 173 HIS A C 1
ATOM 1400 O O . HIS A 1 173 ? 58.323 31.735 -4.428 1.00 44.31 173 HIS A O 1
ATOM 1406 N N . ARG A 1 174 ? 57.360 30.739 -2.675 1.00 47.91 174 ARG A N 1
ATOM 1407 C CA . ARG A 1 174 ? 56.942 32.014 -2.059 1.00 47.91 174 ARG A CA 1
ATOM 1408 C C . ARG A 1 174 ? 58.088 32.768 -1.370 1.00 47.91 174 ARG A C 1
ATOM 1410 O O . ARG A 1 174 ? 57.992 33.979 -1.207 1.00 47.91 174 ARG A O 1
ATOM 1417 N N . LYS A 1 175 ? 59.183 32.091 -0.996 1.00 48.41 175 LYS A N 1
ATOM 1418 C CA . LYS A 1 175 ? 60.347 32.733 -0.349 1.00 48.41 175 LYS A CA 1
ATOM 1419 C C . LYS A 1 175 ? 61.322 33.388 -1.332 1.00 48.41 175 LYS A C 1
ATOM 1421 O O . LYS A 1 175 ? 62.049 34.286 -0.925 1.00 48.41 175 LYS A O 1
ATOM 1426 N N . ARG A 1 176 ? 61.345 32.986 -2.609 1.00 49.66 176 ARG A N 1
ATOM 1427 C CA . ARG A 1 176 ? 62.288 33.553 -3.595 1.00 49.66 176 ARG A CA 1
ATOM 1428 C C . ARG A 1 176 ? 61.800 34.846 -4.257 1.00 49.66 176 ARG A C 1
ATOM 1430 O O . ARG A 1 176 ? 62.627 35.608 -4.738 1.00 49.66 176 ARG A O 1
ATOM 1437 N N . SER A 1 177 ? 60.500 35.152 -4.218 1.00 49.94 177 SER A N 1
ATOM 1438 C CA . SER A 1 177 ? 59.960 36.394 -4.802 1.00 49.94 177 SER A CA 1
ATOM 1439 C C . SER A 1 177 ? 60.024 37.630 -3.893 1.00 49.94 177 SER A C 1
ATOM 1441 O O . SER A 1 177 ? 59.654 38.705 -4.350 1.00 49.94 177 SER A O 1
ATOM 1443 N N . SER A 1 178 ? 60.487 37.533 -2.637 1.00 50.34 178 SER A N 1
ATOM 1444 C CA . SER A 1 178 ? 60.544 38.694 -1.724 1.00 50.34 178 SER A CA 1
ATOM 1445 C C . SER A 1 178 ? 61.919 39.365 -1.616 1.00 50.34 178 SER A C 1
ATOM 1447 O O . SER A 1 178 ? 62.111 40.193 -0.727 1.00 50.34 178 SER A O 1
ATOM 1449 N N . MET A 1 179 ? 62.889 39.025 -2.470 1.00 55.50 179 MET A N 1
ATOM 1450 C CA . MET A 1 179 ? 64.190 39.701 -2.483 1.00 55.50 179 MET A CA 1
ATOM 1451 C C . MET A 1 179 ? 64.546 40.210 -3.877 1.00 55.50 179 MET A C 1
ATOM 1453 O O . MET A 1 179 ? 65.080 39.483 -4.707 1.00 55.50 179 MET A O 1
ATOM 1457 N N . SER A 1 180 ? 64.262 41.489 -4.111 1.00 47.69 180 SER A N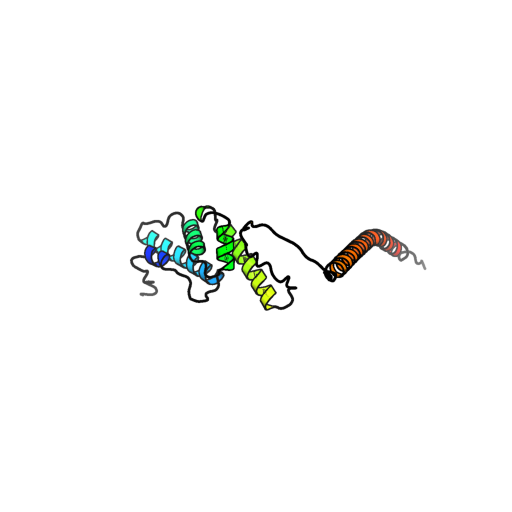 1
ATOM 1458 C CA . SER A 1 180 ? 64.881 42.361 -5.122 1.00 47.69 180 SER A CA 1
ATOM 1459 C C . SER A 1 180 ? 64.581 43.797 -4.680 1.00 47.69 180 SER A C 1
ATOM 1461 O O . SER A 1 180 ? 63.432 44.213 -4.705 1.00 47.69 180 SER A O 1
ATOM 1463 N N . ARG A 1 181 ? 65.480 44.423 -3.917 1.00 49.78 181 ARG A N 1
ATOM 1464 C CA . ARG A 1 181 ? 66.657 45.212 -4.331 1.00 49.78 181 ARG A CA 1
ATOM 1465 C C . ARG A 1 181 ? 66.304 46.708 -4.434 1.00 49.78 181 ARG A C 1
ATOM 1467 O O . ARG A 1 181 ? 65.556 47.138 -5.299 1.00 49.78 181 ARG A O 1
ATOM 1474 N N . ILE A 1 182 ? 66.895 47.410 -3.473 1.00 48.44 182 ILE A N 1
ATOM 1475 C CA . ILE A 1 182 ? 67.013 48.847 -3.203 1.00 48.44 182 ILE A CA 1
ATOM 1476 C C . ILE A 1 182 ? 67.385 49.653 -4.463 1.00 48.44 182 ILE A C 1
ATOM 1478 O O . ILE A 1 182 ? 68.176 49.160 -5.276 1.00 48.44 182 ILE A O 1
ATOM 1482 N N . PRO A 1 183 ? 66.879 50.888 -4.584 1.00 56.97 183 PRO A N 1
ATOM 1483 C CA . PRO A 1 183 ? 67.724 52.046 -4.897 1.00 56.97 183 PRO A CA 1
ATOM 1484 C C . PRO A 1 183 ? 67.928 52.954 -3.681 1.00 56.97 183 PRO A C 1
ATOM 1486 O O . PRO A 1 183 ? 66.936 53.209 -2.960 1.00 56.97 183 PRO A O 1
#

Radius of gyration: 31.66 Å; Cα contacts (8 Å, |Δi|>4): 76; chains: 1; bounding box: 90×99×42 Å

Organism: Cirrhinus mrigala (NCBI:txid683832)